Protein AF-A0A336KTU6-F1 (afdb_monomer)

Sequence (264 aa):
MSALQNLVLLLIGITSFVFTFVSIGKLAWFLSAVYQTKVENENLSTGDQVKEILSNKLVLNALFVDASLAILFIFVHSFFRMDSVKGFWAKIGLKSAVRSIYCLVSALSLLFLLKHWKIVPYSFWEFDIYTTNFRYWCFFLAHSLAWTIIYAGSLLMDLPELLGIKQIVYHLQGLPHPCEYYKSEQLNTLYSHIRHPSFICLTLILWGANCMTFDRFILASLWTLYMFLAWNPDSKDYEYQKIQLTRKKLELNQQTTMQQRVYW

Solvent-accessible surface area (backbone atoms only — not comparable to full-atom values): 14346 Å² total; per-residue (Å²): 133,57,72,66,58,55,50,53,52,51,52,45,26,53,51,12,47,54,43,34,54,54,30,52,53,51,47,49,47,66,52,70,53,84,61,77,72,83,86,80,58,90,85,56,53,74,71,54,50,51,53,50,42,74,69,33,66,69,55,47,52,36,46,52,51,42,51,50,36,51,50,49,35,54,47,58,60,50,53,66,68,40,62,69,52,52,51,52,38,41,73,75,72,38,56,44,42,50,48,6,52,46,39,29,53,36,20,49,42,46,45,50,33,68,71,68,56,54,89,52,92,48,61,84,45,74,55,83,35,82,86,39,72,66,50,36,50,52,55,51,50,54,46,53,50,33,51,49,51,43,53,51,49,42,53,74,66,40,42,53,56,72,38,12,37,45,34,38,53,29,52,78,70,72,45,73,56,57,72,78,71,77,44,55,68,67,59,54,51,38,51,68,24,44,64,53,86,47,46,68,43,54,45,49,42,51,72,62,38,54,40,36,23,58,43,52,47,52,49,35,51,55,51,48,50,52,48,51,77,45,50,56,79,52,73,66,45,52,52,51,51,51,53,52,53,52,51,54,51,51,53,54,49,51,52,52,54,52,54,55,65,74,78,108

pLDDT: mean 89.56, std 8.88, range [49.25, 98.19]

Structure (mmCIF, N/CA/C/O backbone):
data_AF-A0A336KTU6-F1
#
_entry.id   AF-A0A336KTU6-F1
#
loop_
_atom_site.group_PDB
_atom_site.id
_atom_site.type_symbol
_atom_site.label_atom_id
_atom_site.label_alt_id
_atom_site.label_comp_id
_atom_site.label_asym_id
_atom_site.label_entity_id
_atom_site.label_seq_id
_atom_site.pdbx_PDB_ins_code
_atom_site.Cartn_x
_atom_site.Cartn_y
_atom_site.Cartn_z
_atom_site.occupancy
_atom_site.B_iso_or_equiv
_atom_site.auth_seq_id
_atom_site.auth_comp_id
_atom_site.auth_asym_id
_atom_site.auth_atom_id
_atom_site.pdbx_PDB_model_num
ATOM 1 N N . MET A 1 1 ? -27.550 -12.407 19.902 1.00 63.03 1 MET A N 1
ATOM 2 C CA . MET A 1 1 ? -27.125 -12.853 18.554 1.00 63.03 1 MET A CA 1
ATOM 3 C C . MET A 1 1 ? -27.016 -14.363 18.560 1.00 63.03 1 MET A C 1
ATOM 5 O O . MET A 1 1 ? -26.692 -14.919 19.604 1.00 63.03 1 MET A O 1
ATOM 9 N N . SER A 1 2 ? -27.329 -15.030 17.451 1.00 82.44 2 SER A N 1
ATOM 10 C CA . SER A 1 2 ? -27.205 -16.489 17.380 1.00 82.44 2 SER A CA 1
ATOM 11 C C . SER A 1 2 ? -25.727 -16.897 17.343 1.00 82.44 2 SER A C 1
ATOM 13 O O . SER A 1 2 ? -24.891 -16.176 16.796 1.00 82.44 2 SER A O 1
ATOM 15 N N . ALA A 1 3 ? -25.390 -18.066 17.895 1.00 87.62 3 ALA A N 1
ATOM 16 C CA . ALA A 1 3 ? -24.028 -18.610 17.840 1.00 87.62 3 ALA A CA 1
ATOM 17 C C . ALA A 1 3 ? -23.491 -18.701 16.396 1.00 87.62 3 ALA A C 1
ATOM 19 O O . ALA A 1 3 ? -22.310 -18.463 16.149 1.00 87.62 3 ALA A O 1
ATOM 20 N N . LEU A 1 4 ? -24.386 -18.953 15.433 1.00 88.19 4 LEU A N 1
ATOM 21 C CA . LEU A 1 4 ? -24.084 -18.960 14.004 1.00 88.19 4 LEU A CA 1
ATOM 22 C C . LEU A 1 4 ? -23.565 -17.602 13.505 1.00 88.19 4 LEU A C 1
ATOM 24 O O . LEU A 1 4 ? -22.575 -17.555 12.781 1.00 88.19 4 LEU A O 1
ATOM 28 N N . GLN A 1 5 ? -24.190 -16.494 13.909 1.00 86.94 5 GLN A N 1
ATOM 29 C CA . GLN A 1 5 ? -23.762 -15.155 13.497 1.00 86.94 5 GLN A CA 1
ATOM 30 C C . GLN A 1 5 ? -22.360 -14.830 14.028 1.00 86.94 5 GLN A C 1
ATOM 32 O O . GLN A 1 5 ? -21.526 -14.296 13.299 1.00 86.94 5 GLN A O 1
ATOM 37 N N . ASN A 1 6 ? -22.076 -15.212 15.273 1.00 90.06 6 ASN A N 1
ATOM 38 C CA . ASN A 1 6 ? -20.763 -15.018 15.883 1.00 90.06 6 ASN A CA 1
ATOM 39 C C . ASN A 1 6 ? -19.674 -15.829 15.166 1.00 90.06 6 ASN A C 1
ATOM 41 O O . ASN A 1 6 ? -18.586 -15.310 14.911 1.00 90.06 6 ASN A O 1
ATOM 45 N N . LEU A 1 7 ? -19.983 -17.073 14.786 1.00 91.75 7 LEU A N 1
ATOM 46 C CA . LEU A 1 7 ? -19.085 -17.916 13.998 1.00 91.75 7 LEU A CA 1
ATOM 47 C C . LEU A 1 7 ? -18.786 -17.294 12.627 1.00 91.75 7 LEU A C 1
ATOM 49 O O . LEU A 1 7 ? -17.627 -17.226 12.226 1.00 91.75 7 LEU A O 1
ATOM 53 N N . VAL A 1 8 ? -19.810 -16.787 11.933 1.00 91.94 8 VAL A N 1
ATOM 54 C CA . VAL A 1 8 ? -19.646 -16.112 10.634 1.00 91.94 8 VAL A CA 1
ATOM 55 C C . VAL A 1 8 ? -18.731 -14.892 10.756 1.00 91.94 8 VAL A C 1
ATOM 57 O O . VAL A 1 8 ? -17.815 -14.737 9.950 1.00 91.94 8 VAL A O 1
ATOM 60 N N . LEU A 1 9 ? -18.923 -14.052 11.778 1.00 92.88 9 LEU A N 1
ATOM 61 C CA . LEU A 1 9 ? -18.061 -12.890 12.020 1.00 92.88 9 LEU A CA 1
ATOM 62 C C . LEU A 1 9 ? -16.598 -13.305 12.225 1.00 92.88 9 LEU A C 1
ATOM 64 O O . LEU A 1 9 ? -15.699 -12.718 11.624 1.00 92.88 9 LEU A O 1
ATOM 68 N N . LEU A 1 10 ? -16.357 -14.339 13.032 1.00 93.19 10 LEU A N 1
ATOM 69 C CA . LEU A 1 10 ? -15.011 -14.834 13.309 1.00 93.19 10 LEU A CA 1
ATOM 70 C C . LEU A 1 10 ? -14.336 -15.400 12.048 1.00 93.19 10 LEU A C 1
ATOM 72 O O . LEU A 1 10 ? -13.176 -15.083 11.780 1.00 93.19 10 LEU A O 1
ATOM 76 N N . LEU A 1 11 ? -15.072 -16.158 11.229 1.00 94.62 11 LEU A N 1
ATOM 77 C CA . LEU A 1 11 ? -14.580 -16.670 9.945 1.00 94.62 11 LEU A CA 1
ATOM 78 C C . LEU A 1 11 ? -14.220 -15.541 8.972 1.00 94.62 11 LEU A C 1
ATOM 80 O O . LEU A 1 11 ? -13.172 -15.607 8.328 1.00 94.62 11 LEU A O 1
ATOM 84 N N . ILE A 1 12 ? -15.038 -14.485 8.893 1.00 94.44 12 ILE A N 1
ATOM 85 C CA . ILE A 1 12 ? -14.735 -13.294 8.084 1.00 94.44 12 ILE A CA 1
ATOM 86 C C . ILE A 1 12 ? -13.440 -12.633 8.571 1.00 94.44 12 ILE A C 1
ATOM 88 O O . ILE A 1 12 ? -12.571 -12.320 7.756 1.00 94.44 12 ILE A O 1
ATOM 92 N N . GLY A 1 13 ? -13.289 -12.451 9.886 1.00 94.62 13 GLY A N 1
ATOM 93 C CA . GLY A 1 13 ? -12.096 -11.850 10.486 1.00 94.62 13 GLY A CA 1
ATOM 94 C C . GLY A 1 13 ? -10.817 -12.633 10.177 1.00 94.62 13 GLY A C 1
ATOM 95 O O . GLY A 1 13 ? -9.848 -12.053 9.686 1.00 94.62 13 GLY A O 1
ATOM 96 N N . ILE A 1 14 ? -10.829 -13.953 10.394 1.00 95.12 14 ILE A N 1
ATOM 97 C CA . ILE A 1 14 ? -9.678 -14.833 10.126 1.00 95.12 14 ILE A CA 1
ATOM 98 C C . ILE A 1 14 ? -9.347 -14.857 8.632 1.00 95.12 14 ILE A C 1
ATOM 100 O O . ILE A 1 14 ? -8.188 -14.698 8.252 1.00 95.12 14 ILE A O 1
ATOM 104 N N . THR A 1 15 ? -10.358 -15.007 7.774 1.00 95.94 15 THR A N 1
ATOM 105 C CA . THR A 1 15 ? -10.153 -15.047 6.320 1.00 95.94 15 THR A CA 1
ATOM 106 C C . THR A 1 15 ? -9.562 -13.729 5.826 1.00 95.94 15 THR A C 1
ATOM 108 O O . THR A 1 15 ? -8.568 -13.733 5.104 1.00 95.94 15 THR A O 1
ATOM 111 N N . SER A 1 16 ? -10.110 -12.593 6.272 1.00 95.75 16 SER A N 1
ATOM 112 C CA . SER A 1 16 ? -9.569 -11.262 5.980 1.00 95.75 16 SER A CA 1
ATOM 113 C C . SER A 1 16 ? -8.100 -11.140 6.379 1.00 95.75 16 SER A C 1
ATOM 115 O O . SER A 1 16 ? -7.284 -10.670 5.584 1.00 95.75 16 SER A O 1
ATOM 117 N N . PHE A 1 17 ? -7.747 -11.594 7.584 1.00 94.88 17 PHE A N 1
ATOM 118 C CA . PHE A 1 17 ? -6.372 -11.568 8.079 1.00 94.88 17 PHE A CA 1
ATOM 119 C C . PHE A 1 17 ? -5.428 -12.312 7.142 1.00 94.88 17 PHE A C 1
ATOM 121 O O . PHE A 1 17 ? -4.496 -11.719 6.601 1.00 94.88 17 PHE A O 1
ATOM 128 N N . VAL A 1 18 ? -5.714 -13.594 6.898 1.00 96.19 18 VAL A N 1
ATOM 129 C CA . VAL A 1 18 ? -4.869 -14.475 6.088 1.00 96.19 18 VAL A CA 1
ATOM 130 C C . VAL A 1 18 ? -4.703 -13.909 4.680 1.00 96.19 18 VAL A C 1
ATOM 132 O O . VAL A 1 18 ? -3.578 -13.751 4.207 1.00 96.19 18 VAL A O 1
ATOM 135 N N . PHE A 1 19 ? -5.805 -13.535 4.026 1.00 97.19 19 PHE A N 1
ATOM 136 C CA . PHE A 1 19 ? -5.754 -12.990 2.670 1.00 97.19 19 PHE A CA 1
ATOM 137 C C . PHE A 1 19 ? -5.004 -11.662 2.600 1.00 97.19 19 PHE A C 1
ATOM 139 O O . PHE A 1 19 ? -4.283 -11.433 1.629 1.00 97.19 19 PHE A O 1
ATOM 146 N N . THR A 1 20 ? -5.108 -10.814 3.627 1.00 95.75 20 THR A N 1
ATOM 147 C CA . THR A 1 20 ? -4.360 -9.555 3.662 1.00 95.75 20 THR A CA 1
ATOM 148 C C . THR A 1 20 ? -2.856 -9.820 3.684 1.00 95.75 20 THR A C 1
ATOM 150 O O . THR A 1 20 ? -2.153 -9.314 2.812 1.00 95.75 20 THR A O 1
ATOM 153 N N . PHE A 1 21 ? -2.358 -10.681 4.576 1.00 95.38 21 PHE A N 1
ATOM 154 C CA . PHE A 1 21 ? -0.929 -11.024 4.614 1.00 95.38 21 PHE A CA 1
ATOM 155 C C . PHE A 1 21 ? -0.439 -11.684 3.325 1.00 95.38 21 PHE A C 1
ATOM 157 O O . PHE A 1 21 ? 0.610 -11.305 2.806 1.00 95.38 21 PHE A O 1
ATOM 164 N N . VAL A 1 22 ? -1.213 -12.618 2.764 1.00 97.31 22 VAL A N 1
ATOM 165 C CA . VAL A 1 22 ? -0.873 -13.258 1.483 1.00 97.31 22 VAL A CA 1
ATOM 166 C C . VAL A 1 22 ? -0.791 -12.220 0.360 1.00 97.31 22 VAL A C 1
ATOM 168 O O . VAL A 1 22 ? 0.139 -12.256 -0.444 1.00 97.31 22 VAL A O 1
ATOM 171 N N . SER A 1 23 ? -1.738 -11.279 0.306 1.00 97.44 23 SER A N 1
ATOM 172 C CA . SER A 1 23 ? -1.766 -10.224 -0.711 1.00 97.44 23 SER A CA 1
ATOM 173 C C . SER A 1 23 ? -0.584 -9.260 -0.594 1.00 97.44 23 SER A C 1
ATOM 175 O O . SER A 1 23 ? 0.062 -8.983 -1.602 1.00 97.44 23 SER A O 1
ATOM 177 N N . ILE A 1 24 ? -0.240 -8.818 0.622 1.00 95.81 24 ILE A N 1
ATOM 178 C CA . ILE A 1 24 ? 0.886 -7.903 0.855 1.00 95.81 24 ILE A CA 1
ATOM 179 C C . ILE A 1 24 ? 2.214 -8.620 0.599 1.00 95.81 24 ILE A C 1
ATOM 181 O O . ILE A 1 24 ? 3.089 -8.048 -0.041 1.00 95.81 24 ILE A O 1
ATOM 185 N N . GLY A 1 25 ? 2.362 -9.883 1.012 1.00 96.56 25 GLY A N 1
ATOM 186 C CA . GLY A 1 25 ? 3.553 -10.683 0.714 1.00 96.56 25 GLY A CA 1
ATOM 187 C C . GLY A 1 25 ? 3.770 -10.869 -0.790 1.00 96.56 25 GLY A C 1
ATOM 188 O O . GLY A 1 25 ? 4.878 -10.668 -1.286 1.00 96.56 25 GLY A O 1
ATOM 189 N N . LYS A 1 26 ? 2.703 -11.171 -1.543 1.00 97.19 26 LYS A N 1
ATOM 190 C CA . LYS A 1 26 ? 2.774 -11.247 -3.011 1.00 97.19 26 LYS A CA 1
ATOM 191 C C . LYS A 1 26 ? 3.058 -9.897 -3.658 1.00 97.19 26 LYS A C 1
ATOM 193 O O . LYS A 1 26 ? 3.804 -9.861 -4.627 1.00 97.19 26 LYS A O 1
ATOM 198 N N . LEU A 1 27 ? 2.499 -8.806 -3.133 1.00 97.19 27 LEU A N 1
ATOM 199 C CA . LEU A 1 27 ? 2.797 -7.457 -3.610 1.00 97.19 27 LEU A CA 1
ATOM 200 C C . LEU A 1 27 ? 4.265 -7.093 -3.362 1.00 97.19 27 LEU A C 1
ATOM 202 O O . LEU A 1 27 ? 4.913 -6.562 -4.256 1.00 97.19 27 LEU A O 1
ATOM 206 N N . ALA A 1 28 ? 4.797 -7.410 -2.181 1.00 96.38 28 ALA A N 1
ATOM 207 C CA . ALA A 1 28 ? 6.195 -7.175 -1.842 1.00 96.38 28 ALA A CA 1
ATOM 208 C C . ALA A 1 28 ? 7.133 -7.929 -2.775 1.00 96.38 28 ALA A C 1
ATOM 210 O O . ALA A 1 28 ? 8.056 -7.337 -3.329 1.00 96.38 28 ALA A O 1
ATOM 211 N N . TRP A 1 29 ? 6.837 -9.203 -3.031 1.00 95.44 29 TRP A N 1
ATOM 212 C CA . TRP A 1 29 ? 7.570 -9.969 -4.026 1.00 95.44 29 TRP A CA 1
ATOM 213 C C . TRP A 1 29 ? 7.423 -9.376 -5.431 1.00 95.44 29 TRP A C 1
ATOM 215 O O . TRP A 1 29 ? 8.422 -9.167 -6.100 1.00 95.44 29 TRP A O 1
ATOM 225 N N . PHE A 1 30 ? 6.212 -9.033 -5.871 1.00 95.56 30 PHE A N 1
ATOM 226 C CA . PHE A 1 30 ? 5.977 -8.453 -7.195 1.00 95.56 30 PHE A CA 1
ATOM 227 C C . PHE A 1 30 ? 6.721 -7.125 -7.408 1.00 95.56 30 PHE A C 1
ATOM 229 O O . PHE A 1 30 ? 7.293 -6.914 -8.477 1.00 95.56 30 PHE A O 1
ATOM 236 N N . LEU A 1 31 ? 6.730 -6.228 -6.420 1.00 95.31 31 LEU A N 1
ATOM 237 C CA . LEU A 1 31 ? 7.372 -4.917 -6.537 1.00 95.31 31 LEU A CA 1
ATOM 238 C C . LEU A 1 31 ? 8.893 -4.982 -6.377 1.00 95.31 31 LEU A C 1
ATOM 240 O O . LEU A 1 31 ? 9.590 -4.235 -7.051 1.00 95.31 31 LEU A O 1
ATOM 244 N N . SER A 1 32 ? 9.402 -5.872 -5.524 1.00 94.44 32 SER A N 1
ATOM 245 C CA . SER A 1 32 ? 10.839 -5.988 -5.234 1.00 94.44 32 SER A CA 1
ATOM 246 C C . SER A 1 32 ? 11.540 -7.118 -5.996 1.00 94.44 32 SER A C 1
ATOM 248 O O . SER A 1 32 ? 12.745 -7.303 -5.832 1.00 94.44 32 SER A O 1
ATOM 250 N N . ALA A 1 33 ? 10.812 -7.881 -6.816 1.00 89.62 33 ALA A N 1
ATOM 251 C CA . ALA A 1 33 ? 11.399 -8.861 -7.718 1.00 89.62 33 ALA A CA 1
ATOM 252 C C . ALA A 1 33 ? 12.285 -8.161 -8.748 1.00 89.62 33 ALA A C 1
ATOM 254 O O . ALA A 1 33 ? 11.901 -7.160 -9.352 1.00 89.62 33 ALA A O 1
ATOM 255 N N . VAL A 1 34 ? 13.469 -8.730 -8.940 1.00 82.00 34 VAL A N 1
ATOM 256 C CA . VAL A 1 34 ? 14.439 -8.258 -9.918 1.00 82.00 34 VAL A CA 1
ATOM 257 C C . VAL A 1 34 ? 13.993 -8.733 -11.292 1.00 82.00 34 VAL A C 1
ATOM 259 O O . VAL A 1 34 ? 13.870 -9.937 -11.519 1.00 82.00 34 VAL A O 1
ATOM 262 N N . TYR A 1 35 ? 13.751 -7.790 -12.197 1.00 79.06 35 TYR A N 1
ATOM 263 C CA . TYR A 1 35 ? 13.428 -8.088 -13.590 1.00 79.06 35 TYR A CA 1
ATOM 264 C C . TYR A 1 35 ? 14.589 -7.711 -14.497 1.00 79.06 35 TYR A C 1
ATOM 266 O O . TYR A 1 35 ? 15.218 -6.676 -14.298 1.00 79.06 35 TYR A O 1
ATOM 274 N N . GLN A 1 36 ? 14.839 -8.552 -15.491 1.00 70.38 36 GLN A N 1
ATOM 275 C CA . GLN A 1 36 ? 15.695 -8.240 -16.627 1.00 70.38 36 GLN A CA 1
ATOM 276 C C . GLN A 1 36 ? 14.835 -8.367 -17.874 1.00 70.38 36 GLN A C 1
ATOM 278 O O . GLN A 1 36 ? 14.200 -9.412 -18.074 1.00 70.38 36 GLN A O 1
ATOM 283 N N . THR A 1 37 ? 14.759 -7.318 -18.690 1.00 65.50 37 THR A N 1
ATOM 284 C CA . THR A 1 37 ? 14.176 -7.485 -20.019 1.00 65.50 37 THR A CA 1
ATOM 285 C C . THR A 1 37 ? 15.177 -8.279 -20.849 1.00 65.50 37 THR A C 1
ATOM 287 O O . THR A 1 37 ? 16.382 -8.039 -20.803 1.00 65.50 37 THR A O 1
ATOM 290 N N . LYS A 1 38 ? 14.718 -9.320 -21.555 1.00 59.28 38 LYS A N 1
ATOM 291 C CA . LYS A 1 38 ? 15.615 -10.029 -22.471 1.00 59.28 38 LYS A CA 1
ATOM 292 C C . LYS A 1 38 ? 16.048 -9.028 -23.540 1.00 59.28 38 LYS A C 1
ATOM 294 O O . LYS A 1 38 ? 15.215 -8.518 -24.281 1.00 59.28 38 LYS A O 1
ATOM 299 N N . VAL A 1 39 ? 17.347 -8.760 -23.535 1.00 52.44 39 VAL A N 1
ATOM 300 C CA . VAL A 1 39 ? 18.117 -7.849 -24.382 1.00 52.44 39 VAL A CA 1
ATOM 301 C C . VAL A 1 39 ? 17.828 -8.076 -25.872 1.00 52.44 39 VAL A C 1
ATOM 303 O O . VAL A 1 39 ? 18.546 -8.804 -26.547 1.00 52.44 39 VAL A O 1
ATOM 306 N N . GLU A 1 40 ? 16.775 -7.455 -26.400 1.00 52.91 40 GLU A N 1
ATOM 307 C CA . GLU A 1 40 ? 16.620 -7.230 -27.850 1.00 52.91 40 GLU A CA 1
ATOM 308 C C . GLU A 1 40 ? 16.568 -5.733 -28.208 1.00 52.91 40 GLU A C 1
ATOM 310 O O . GLU A 1 40 ? 16.886 -5.373 -29.337 1.00 52.91 40 GLU A O 1
ATOM 315 N N . ASN A 1 41 ? 16.287 -4.841 -27.244 1.00 55.03 41 ASN A N 1
ATOM 316 C CA . ASN A 1 41 ? 15.974 -3.428 -27.514 1.00 55.03 41 ASN A CA 1
ATOM 317 C C . ASN A 1 41 ? 16.923 -2.393 -26.874 1.00 55.03 41 ASN A C 1
ATOM 319 O O . ASN A 1 41 ? 16.605 -1.205 -26.893 1.00 55.03 41 ASN A O 1
ATOM 323 N N . GLU A 1 42 ? 18.094 -2.788 -26.351 1.00 55.50 42 GLU A N 1
ATOM 324 C CA . GLU A 1 42 ? 19.059 -1.863 -25.703 1.00 55.50 42 GLU A CA 1
ATOM 325 C C . GLU A 1 42 ? 19.491 -0.682 -26.597 1.00 55.50 42 GLU A C 1
ATOM 327 O O . GLU A 1 42 ? 19.901 0.360 -26.092 1.00 55.50 42 GLU A O 1
ATOM 332 N N . ASN A 1 43 ? 19.350 -0.812 -27.919 1.00 61.25 43 ASN A N 1
ATOM 333 C CA . ASN A 1 43 ? 19.751 0.210 -28.886 1.00 61.25 43 ASN A CA 1
ATOM 334 C C . ASN A 1 43 ? 18.600 1.107 -29.378 1.00 61.25 43 ASN A C 1
ATOM 336 O O . ASN A 1 43 ? 18.853 2.032 -30.153 1.00 61.25 43 ASN A O 1
ATOM 340 N N . LEU A 1 44 ? 17.345 0.861 -28.974 1.00 69.75 44 LEU A N 1
ATOM 341 C CA . LEU A 1 44 ? 16.220 1.709 -29.378 1.00 69.75 44 LEU A CA 1
ATOM 342 C C . LEU A 1 44 ? 16.063 2.889 -28.423 1.00 69.75 44 LEU A C 1
ATOM 344 O O . LEU A 1 44 ? 15.883 2.722 -27.213 1.00 69.75 44 LEU A O 1
ATOM 348 N N . SER A 1 45 ? 16.033 4.096 -28.993 1.00 79.50 45 SER A N 1
ATOM 349 C CA . SER A 1 45 ? 15.667 5.296 -28.246 1.00 79.50 45 SER A CA 1
ATOM 350 C C . SER A 1 45 ? 14.271 5.140 -27.628 1.00 79.50 45 SER A C 1
ATOM 352 O O . SER A 1 45 ? 13.401 4.469 -28.189 1.00 79.50 45 SER A O 1
ATOM 354 N N . THR A 1 46 ? 14.008 5.802 -26.496 1.00 78.88 46 THR A N 1
ATOM 355 C CA . THR A 1 46 ? 12.678 5.780 -25.855 1.00 78.88 46 THR A CA 1
ATOM 356 C C . THR A 1 46 ? 11.566 6.179 -26.833 1.00 78.88 46 THR A C 1
ATOM 358 O O . THR A 1 46 ? 10.475 5.618 -26.793 1.00 78.88 46 THR A O 1
ATOM 361 N N . GLY A 1 47 ? 11.843 7.111 -27.754 1.00 80.62 47 GLY A N 1
ATOM 362 C CA . GLY A 1 47 ? 10.890 7.526 -28.783 1.00 80.62 47 GLY A CA 1
ATOM 363 C C . GLY A 1 47 ? 10.551 6.419 -29.784 1.00 80.62 47 GLY A C 1
ATOM 364 O O . GLY A 1 47 ? 9.403 6.320 -30.214 1.00 80.62 47 GLY A O 1
ATOM 365 N N . ASP A 1 48 ? 11.512 5.565 -30.130 1.00 83.19 48 ASP A N 1
ATOM 366 C CA . ASP A 1 48 ? 11.291 4.453 -31.056 1.00 83.19 48 ASP A CA 1
ATOM 367 C C . ASP A 1 48 ? 10.586 3.278 -30.371 1.00 83.19 48 ASP A C 1
ATOM 369 O O . ASP A 1 48 ? 9.656 2.719 -30.951 1.00 83.19 48 ASP A O 1
ATOM 373 N N . GLN A 1 49 ? 10.901 3.007 -29.098 1.00 84.00 49 GLN A N 1
ATOM 374 C CA . GLN A 1 49 ? 10.137 2.051 -28.284 1.00 84.00 49 GLN A CA 1
ATOM 375 C C . GLN A 1 49 ? 8.660 2.457 -28.182 1.00 84.00 49 GLN A C 1
ATOM 377 O O . GLN A 1 49 ? 7.770 1.627 -28.338 1.00 84.00 49 GLN A O 1
ATOM 382 N N . VAL A 1 50 ? 8.369 3.750 -27.981 1.00 85.31 50 VAL A N 1
ATOM 383 C CA . VA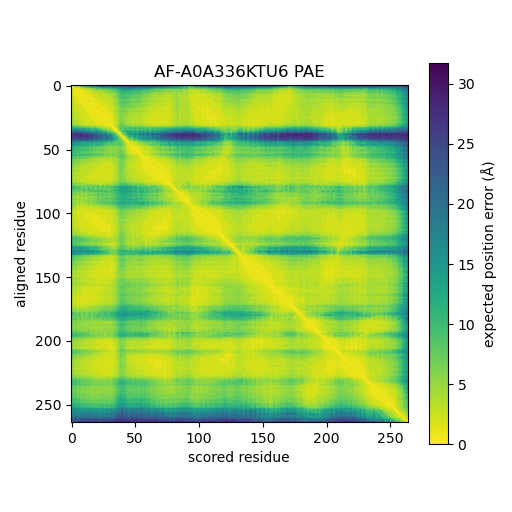L A 1 50 ? 6.983 4.250 -27.945 1.00 85.31 50 VAL A CA 1
ATOM 384 C C . VAL A 1 50 ? 6.272 4.027 -29.280 1.00 85.31 50 VAL A C 1
ATOM 386 O O . VAL A 1 50 ? 5.115 3.610 -29.285 1.00 85.31 50 VAL A O 1
ATOM 389 N N . LYS A 1 51 ? 6.935 4.255 -30.420 1.00 86.88 51 LYS A N 1
ATOM 390 C CA . LYS A 1 51 ? 6.337 3.974 -31.738 1.00 86.88 51 LYS A CA 1
ATOM 391 C C . LYS A 1 51 ? 6.024 2.489 -31.914 1.00 86.88 51 LYS A C 1
ATOM 393 O O . LYS A 1 51 ? 4.974 2.160 -32.461 1.00 86.88 51 LYS A O 1
ATOM 398 N N . GLU A 1 52 ? 6.902 1.609 -31.444 1.00 85.44 52 GLU A N 1
ATOM 399 C CA . GLU A 1 52 ? 6.702 0.160 -31.508 1.00 85.44 52 GLU A CA 1
ATOM 400 C C . GLU A 1 52 ? 5.570 -0.312 -30.585 1.00 85.44 52 GLU A C 1
ATOM 402 O O . GLU A 1 52 ? 4.725 -1.113 -30.982 1.00 85.44 52 GLU A O 1
ATOM 407 N N . ILE A 1 53 ? 5.472 0.257 -29.382 1.00 86.75 53 ILE A N 1
ATOM 408 C CA . ILE A 1 53 ? 4.329 0.046 -28.488 1.00 86.75 53 ILE A CA 1
ATOM 409 C C . ILE A 1 53 ? 3.034 0.453 -29.191 1.00 86.75 53 ILE A C 1
ATOM 411 O O . ILE A 1 53 ? 2.076 -0.313 -29.193 1.00 86.75 53 ILE A O 1
ATOM 415 N N . LEU A 1 54 ? 3.003 1.637 -29.811 1.00 88.69 54 LEU A N 1
ATOM 416 C CA . LEU A 1 54 ? 1.817 2.155 -30.496 1.00 88.69 54 LEU A CA 1
ATOM 417 C C . LEU A 1 54 ? 1.430 1.332 -31.735 1.00 88.69 54 LEU A C 1
ATOM 419 O O . LEU A 1 54 ? 0.250 1.280 -32.082 1.00 88.69 54 LEU A O 1
ATOM 423 N N . SER A 1 55 ? 2.386 0.679 -32.399 1.00 89.94 55 SER A N 1
ATOM 424 C CA . SER A 1 55 ? 2.111 -0.194 -33.545 1.00 89.94 55 SER A CA 1
ATOM 425 C C . SER A 1 55 ? 1.720 -1.619 -33.126 1.00 89.94 55 SER A C 1
ATOM 427 O O . SER A 1 55 ? 0.955 -2.288 -33.830 1.00 89.94 55 SER A O 1
ATOM 429 N N . ASN A 1 56 ? 2.174 -2.082 -31.958 1.00 92.06 56 ASN A N 1
ATOM 430 C CA . ASN A 1 56 ? 1.930 -3.431 -31.465 1.00 92.06 56 ASN A CA 1
ATOM 431 C C . ASN A 1 56 ? 0.632 -3.532 -30.642 1.00 92.06 56 ASN A C 1
ATOM 433 O O . ASN A 1 56 ? 0.584 -3.291 -29.433 1.00 92.06 56 ASN A O 1
ATOM 437 N N . LYS A 1 57 ? -0.436 -4.005 -31.296 1.00 93.06 57 LYS A N 1
ATOM 438 C CA . LYS A 1 57 ? -1.757 -4.205 -30.670 1.00 93.06 57 LYS A CA 1
ATOM 439 C C . LYS A 1 57 ? -1.735 -5.102 -29.427 1.00 93.06 57 LYS A C 1
ATOM 441 O O . LYS A 1 57 ? -2.540 -4.885 -28.524 1.00 93.06 57 LYS A O 1
ATOM 446 N N . LEU A 1 58 ? -0.859 -6.110 -29.367 1.00 92.75 58 LEU A N 1
ATOM 447 C CA . LEU A 1 58 ? -0.789 -7.015 -28.214 1.00 92.75 58 LEU A CA 1
ATOM 448 C C . LEU A 1 58 ? -0.258 -6.289 -26.977 1.00 92.75 58 LEU A C 1
ATOM 450 O O . LEU A 1 58 ? -0.793 -6.470 -25.884 1.00 92.75 58 LEU A O 1
ATOM 454 N N . VAL A 1 59 ? 0.745 -5.433 -27.171 1.00 92.31 59 VAL A N 1
ATOM 455 C CA . VAL A 1 59 ? 1.358 -4.632 -26.109 1.00 92.31 59 VAL A CA 1
ATOM 456 C C . VAL A 1 59 ? 0.384 -3.571 -25.609 1.00 92.31 59 VAL A C 1
ATOM 458 O O . VAL A 1 59 ? 0.175 -3.465 -24.404 1.00 92.31 59 VAL A O 1
ATOM 461 N N . LEU A 1 60 ? -0.297 -2.855 -26.509 1.00 93.94 60 LEU A N 1
ATOM 462 C CA . LEU A 1 60 ? -1.343 -1.903 -26.113 1.00 93.94 60 LEU A CA 1
ATOM 463 C C . LEU A 1 60 ? -2.462 -2.573 -25.314 1.00 93.94 60 LEU A C 1
ATOM 465 O O . LEU A 1 60 ? -2.903 -2.037 -24.300 1.00 93.94 60 LEU A O 1
ATOM 469 N N . ASN A 1 61 ? -2.906 -3.756 -25.744 1.00 95.50 61 ASN A N 1
ATOM 470 C CA . ASN A 1 61 ? -3.920 -4.511 -25.016 1.00 95.50 61 ASN A CA 1
ATOM 471 C C . ASN A 1 61 ? -3.421 -4.957 -23.631 1.00 95.50 61 ASN A C 1
ATOM 473 O O . ASN A 1 61 ? -4.197 -4.971 -22.680 1.00 95.50 61 ASN A O 1
ATOM 477 N N . ALA A 1 62 ? -2.140 -5.315 -23.495 1.00 95.81 62 ALA A N 1
ATOM 478 C CA . ALA A 1 62 ? -1.549 -5.619 -22.194 1.00 95.81 62 ALA A CA 1
ATOM 479 C C . ALA A 1 62 ? -1.590 -4.396 -21.266 1.00 95.81 62 ALA A C 1
ATOM 481 O O . ALA A 1 62 ? -2.234 -4.461 -20.223 1.00 95.81 62 ALA A O 1
ATOM 482 N N . LEU A 1 63 ? -1.050 -3.259 -21.719 1.00 95.88 63 LEU A N 1
ATOM 483 C CA . LEU A 1 63 ? -1.036 -2.007 -20.955 1.00 95.88 63 LEU A CA 1
ATOM 484 C C . LEU A 1 63 ? -2.446 -1.536 -20.572 1.00 95.88 63 LEU A C 1
ATOM 486 O O . LEU A 1 63 ? -2.663 -1.071 -19.455 1.00 95.88 63 LEU A O 1
ATOM 490 N N . PHE A 1 64 ? -3.421 -1.676 -21.475 1.00 96.88 64 PHE A N 1
ATOM 491 C CA . PHE A 1 64 ? -4.815 -1.334 -21.191 1.00 96.88 64 PHE A CA 1
ATOM 492 C C . PHE A 1 64 ? -5.423 -2.231 -20.105 1.00 96.88 64 PHE A C 1
ATOM 494 O O . PHE A 1 64 ? -6.117 -1.738 -19.212 1.00 96.88 64 PHE A O 1
ATOM 501 N N . VAL A 1 65 ? -5.160 -3.541 -20.162 1.00 97.56 65 VAL A N 1
ATOM 502 C CA . VAL A 1 65 ? -5.604 -4.488 -19.132 1.00 97.56 65 VAL A CA 1
ATOM 503 C C . VAL A 1 65 ? -4.956 -4.156 -17.790 1.00 97.56 65 VAL A C 1
ATOM 505 O O . VAL A 1 65 ? -5.675 -4.042 -16.800 1.00 97.56 65 VAL A O 1
ATOM 508 N N . ASP A 1 66 ? -3.647 -3.923 -17.750 1.00 97.81 66 ASP A N 1
ATOM 509 C CA . ASP A 1 66 ? -2.920 -3.609 -16.515 1.00 97.81 66 ASP A CA 1
ATOM 510 C C . ASP A 1 66 ? -3.383 -2.283 -15.893 1.00 97.81 66 ASP A C 1
ATOM 512 O O . ASP A 1 66 ? -3.660 -2.215 -14.691 1.00 97.81 66 ASP A O 1
ATOM 516 N N . ALA A 1 67 ? -3.582 -1.246 -16.714 1.00 97.88 67 ALA A N 1
ATOM 517 C CA . ALA A 1 67 ? -4.165 0.021 -16.277 1.00 97.88 67 ALA A CA 1
ATOM 518 C C . ALA A 1 67 ? -5.579 -0.176 -15.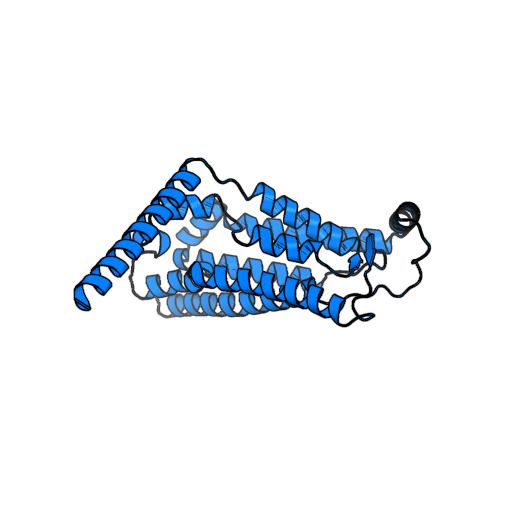706 1.00 97.88 67 ALA A C 1
ATOM 520 O O . ALA A 1 67 ? -5.902 0.343 -14.636 1.00 97.88 67 ALA A O 1
ATOM 521 N N . SER A 1 68 ? -6.414 -0.970 -16.384 1.00 98.06 68 SER A N 1
ATOM 522 C CA . SER A 1 68 ? -7.777 -1.279 -15.934 1.00 98.06 68 SER A CA 1
ATOM 523 C C . SER A 1 68 ? -7.780 -2.047 -14.612 1.00 98.06 68 SER A C 1
ATOM 525 O O . SER A 1 68 ? -8.584 -1.745 -13.731 1.00 98.06 68 SER A O 1
ATOM 527 N N . LEU A 1 69 ? -6.861 -3.002 -14.431 1.00 98.12 69 LEU A N 1
ATOM 528 C CA . LEU A 1 69 ? -6.684 -3.737 -13.177 1.00 98.12 69 LEU A CA 1
ATOM 529 C C . LEU A 1 69 ? -6.252 -2.803 -12.038 1.00 98.12 69 LEU A C 1
ATOM 531 O O . LEU A 1 69 ? -6.810 -2.879 -10.941 1.00 98.12 69 LEU A O 1
ATOM 535 N N . ALA A 1 70 ? -5.307 -1.893 -12.294 1.00 97.69 70 ALA A N 1
ATOM 536 C CA . ALA A 1 70 ? -4.858 -0.903 -11.315 1.00 97.69 70 ALA A CA 1
ATOM 537 C C . ALA A 1 70 ? -5.990 0.052 -10.897 1.00 97.69 70 ALA A C 1
ATOM 539 O O . ALA A 1 70 ? -6.178 0.297 -9.702 1.00 97.69 70 ALA A O 1
ATOM 540 N N . ILE A 1 71 ? -6.782 0.541 -11.856 1.00 97.19 71 ILE A N 1
ATOM 541 C CA . ILE A 1 71 ? -7.952 1.394 -11.598 1.00 97.19 71 ILE A CA 1
ATOM 542 C C . ILE A 1 71 ? -9.033 0.624 -10.834 1.00 97.19 71 ILE A C 1
ATOM 544 O O . ILE A 1 71 ? -9.597 1.158 -9.880 1.00 97.19 71 ILE A O 1
ATOM 548 N N . LEU A 1 72 ? -9.297 -0.635 -11.197 1.00 96.75 72 LEU A N 1
ATOM 549 C CA . LEU A 1 72 ? -10.243 -1.494 -10.485 1.00 96.75 72 LEU A CA 1
ATOM 550 C C . LEU A 1 72 ? -9.843 -1.654 -9.015 1.00 96.75 72 LEU A C 1
ATOM 552 O O . LEU A 1 72 ? -10.691 -1.512 -8.136 1.00 96.75 72 LEU A O 1
ATOM 556 N N . PHE A 1 73 ? -8.560 -1.902 -8.737 1.00 96.62 73 PHE A N 1
ATOM 557 C CA . PHE A 1 73 ? -8.058 -1.972 -7.366 1.00 96.62 73 PHE A CA 1
ATOM 558 C C . PHE A 1 73 ? -8.286 -0.654 -6.613 1.00 96.62 73 PHE A C 1
ATOM 560 O O . PHE A 1 73 ? -8.848 -0.672 -5.519 1.00 96.62 73 PHE A O 1
ATOM 567 N N . ILE A 1 74 ? -7.923 0.491 -7.206 1.00 95.38 74 ILE A N 1
ATOM 568 C CA . ILE A 1 74 ? -8.140 1.820 -6.605 1.00 95.38 74 ILE A CA 1
ATOM 569 C C . ILE A 1 74 ? -9.623 2.047 -6.293 1.00 95.38 74 ILE A C 1
ATOM 571 O O . ILE A 1 74 ? -9.972 2.502 -5.199 1.00 95.38 74 ILE A O 1
ATOM 575 N N . PHE A 1 75 ? -10.498 1.713 -7.242 1.00 94.50 75 PHE A N 1
ATOM 576 C CA . PHE A 1 75 ? -11.939 1.843 -7.093 1.00 94.50 75 PHE A CA 1
ATOM 577 C C . PHE A 1 75 ? -12.456 0.976 -5.944 1.00 94.50 75 PHE A C 1
ATOM 579 O O . PHE A 1 75 ? -13.086 1.497 -5.027 1.00 94.50 75 PHE A O 1
ATOM 586 N N . VAL A 1 76 ? -12.133 -0.321 -5.936 1.00 93.94 76 VAL A N 1
ATOM 587 C CA . VAL A 1 76 ? -12.547 -1.262 -4.883 1.00 93.94 76 VAL A CA 1
ATOM 588 C C . VAL A 1 76 ? -12.041 -0.817 -3.508 1.00 93.94 76 VAL A C 1
ATOM 590 O O . VAL A 1 76 ? -12.798 -0.811 -2.534 1.00 93.94 76 VAL A O 1
ATOM 593 N N . HIS A 1 77 ? -10.782 -0.386 -3.434 1.00 90.75 77 HIS A N 1
ATOM 594 C CA . HIS A 1 77 ? -10.151 0.093 -2.207 1.00 90.75 77 HIS A CA 1
ATOM 595 C C . HIS A 1 77 ? -10.752 1.417 -1.700 1.00 90.75 77 HIS A C 1
ATOM 597 O O . HIS A 1 77 ? -10.731 1.706 -0.505 1.00 90.75 77 HIS A O 1
ATOM 603 N N . SER A 1 78 ? -11.340 2.223 -2.583 1.00 89.81 78 SER A N 1
ATOM 604 C CA . SER A 1 78 ? -11.994 3.483 -2.211 1.00 89.81 78 SER A CA 1
ATOM 605 C C . SER A 1 78 ? -13.484 3.309 -1.905 1.00 89.81 78 SER A C 1
ATOM 607 O O . SER A 1 78 ? -14.016 3.983 -1.023 1.00 89.81 78 SER A O 1
ATOM 609 N N . PHE A 1 79 ? -14.158 2.385 -2.592 1.00 88.06 79 PHE A N 1
ATOM 610 C CA . PHE A 1 79 ? -15.610 2.194 -2.563 1.00 88.06 79 PHE A CA 1
ATOM 611 C C . PHE A 1 79 ? -16.162 1.950 -1.153 1.00 88.06 79 PHE A C 1
ATOM 613 O O . PHE A 1 79 ? -17.145 2.562 -0.738 1.00 88.06 79 PHE A O 1
ATOM 620 N N . PHE A 1 80 ? -15.485 1.124 -0.356 1.00 79.31 80 PHE A N 1
ATOM 621 C CA . PHE A 1 80 ? -15.910 0.796 1.012 1.00 79.31 80 PHE A CA 1
ATOM 622 C C . PHE A 1 80 ? -15.824 1.964 2.006 1.00 79.31 80 PHE A C 1
ATOM 624 O O . PHE A 1 80 ? -16.273 1.832 3.148 1.00 79.31 80 PHE A O 1
ATOM 631 N N . ARG A 1 81 ? -15.275 3.117 1.602 1.00 75.50 81 ARG A N 1
ATOM 632 C CA . ARG A 1 81 ? -15.327 4.336 2.418 1.00 75.50 81 ARG A CA 1
ATOM 633 C C . ARG A 1 81 ? -16.669 5.053 2.343 1.00 75.50 81 ARG A C 1
ATOM 635 O O . ARG A 1 81 ? -16.944 5.829 3.253 1.00 75.50 81 ARG A O 1
ATOM 642 N N . MET A 1 82 ? -17.481 4.797 1.316 1.00 81.44 82 MET A N 1
ATOM 643 C CA . MET A 1 82 ? -18.782 5.444 1.152 1.00 81.44 82 MET A CA 1
ATOM 644 C C . MET A 1 82 ? -19.684 5.152 2.355 1.00 81.44 82 MET A C 1
ATOM 646 O O . MET A 1 82 ? -19.883 3.994 2.735 1.00 81.44 82 MET A O 1
ATOM 650 N N . ASP A 1 83 ? -20.276 6.193 2.935 1.00 79.50 83 ASP A N 1
ATOM 651 C CA . ASP A 1 83 ? -21.122 6.038 4.122 1.00 79.50 83 ASP A CA 1
ATOM 652 C C . ASP A 1 83 ? -22.383 5.218 3.834 1.00 79.50 83 ASP A C 1
ATOM 654 O O . ASP A 1 83 ? -22.844 4.476 4.698 1.00 79.50 83 ASP A O 1
ATOM 658 N N . SER A 1 84 ? -22.863 5.226 2.586 1.00 81.38 84 SER A N 1
ATOM 659 C CA . SER A 1 84 ? -23.930 4.335 2.117 1.00 81.38 84 SER A CA 1
ATOM 660 C C . SER A 1 84 ? -23.574 2.854 2.283 1.00 81.38 84 SER A C 1
ATOM 662 O O . SER A 1 84 ? -24.422 2.062 2.692 1.00 81.38 84 SER A O 1
ATOM 664 N N . VAL A 1 85 ? -22.315 2.475 2.023 1.00 82.94 85 VAL A N 1
ATOM 665 C CA . VAL A 1 85 ? -21.837 1.094 2.188 1.00 82.94 85 VAL A CA 1
ATOM 666 C C . VAL A 1 85 ? -21.817 0.745 3.672 1.00 82.94 85 VAL A C 1
ATOM 668 O O . VAL A 1 85 ? -22.419 -0.248 4.076 1.00 82.94 85 VAL A O 1
ATOM 671 N N . LYS A 1 86 ? -21.214 1.595 4.512 1.00 82.56 86 LYS A N 1
ATOM 672 C CA . LYS A 1 86 ? -21.199 1.394 5.972 1.00 82.56 86 LYS A CA 1
ATOM 673 C C . LYS A 1 86 ? -22.617 1.284 6.547 1.00 82.56 86 LYS A C 1
ATOM 675 O O . LYS A 1 86 ? -22.879 0.396 7.356 1.00 82.56 86 LYS A O 1
ATOM 680 N N . GLY A 1 87 ? -23.534 2.141 6.098 1.00 82.19 87 GLY A N 1
ATOM 681 C CA . GLY A 1 87 ? -24.936 2.150 6.509 1.00 82.19 87 GLY A CA 1
ATOM 682 C C . GLY A 1 87 ? -25.692 0.890 6.090 1.00 82.19 87 GLY A C 1
ATOM 683 O O . GLY A 1 87 ? -26.456 0.347 6.885 1.00 82.19 87 GLY A O 1
ATOM 684 N N . PHE A 1 88 ? -25.451 0.377 4.880 1.00 87.38 88 PHE A N 1
ATOM 685 C CA . PHE A 1 88 ? -26.017 -0.896 4.429 1.00 87.38 88 PHE A CA 1
ATOM 686 C C . PHE A 1 88 ? -25.576 -2.060 5.325 1.00 87.38 88 PHE A C 1
ATOM 688 O O . PHE A 1 88 ? -26.424 -2.779 5.852 1.00 87.38 88 PHE A O 1
ATOM 695 N N . TRP A 1 89 ? -24.270 -2.201 5.576 1.00 86.00 89 TRP A N 1
ATOM 696 C CA . TRP A 1 89 ? -23.741 -3.278 6.423 1.00 86.00 89 TRP A CA 1
ATOM 697 C C . TRP A 1 89 ? -24.177 -3.163 7.888 1.00 86.00 89 TRP A C 1
ATOM 699 O O . TRP A 1 89 ? -24.387 -4.178 8.556 1.00 86.00 89 TRP A O 1
ATOM 709 N N . ALA A 1 90 ? -24.353 -1.938 8.391 1.00 84.44 90 ALA A N 1
ATOM 710 C CA . ALA A 1 90 ? -24.913 -1.709 9.716 1.00 84.44 90 ALA A CA 1
ATOM 711 C C . ALA A 1 90 ? -26.367 -2.205 9.814 1.00 84.44 90 ALA A C 1
ATOM 713 O O . ALA A 1 90 ? -26.709 -2.862 10.796 1.00 84.44 90 ALA A O 1
ATOM 714 N N . LYS A 1 91 ? -27.199 -1.968 8.786 1.00 86.75 91 LYS A N 1
ATOM 715 C CA . LYS A 1 91 ? -28.606 -2.418 8.749 1.00 86.75 91 LYS A CA 1
ATOM 716 C C . LYS A 1 91 ? -28.754 -3.940 8.773 1.00 86.75 91 LYS A C 1
ATOM 718 O O . LYS A 1 91 ? -29.681 -4.442 9.396 1.00 86.75 91 LYS A O 1
ATOM 723 N N . ILE A 1 92 ? -27.836 -4.671 8.142 1.00 84.81 92 ILE A N 1
ATOM 724 C CA . ILE A 1 92 ? -27.821 -6.147 8.144 1.00 84.81 92 ILE A CA 1
ATOM 725 C C . ILE A 1 92 ? -27.075 -6.752 9.347 1.00 84.81 92 ILE A C 1
ATOM 727 O O . ILE A 1 92 ? -26.810 -7.951 9.371 1.00 84.81 92 ILE A O 1
ATOM 731 N N . GLY A 1 93 ? -26.728 -5.946 10.359 1.00 82.00 93 GLY A N 1
ATOM 732 C CA . GLY A 1 93 ? -26.141 -6.433 11.611 1.00 82.00 93 GLY A CA 1
ATOM 733 C C . GLY A 1 93 ? -24.665 -6.836 11.520 1.00 82.00 93 GLY A C 1
ATOM 734 O O . GLY A 1 93 ? -24.183 -7.575 12.374 1.00 82.00 93 GLY A O 1
ATOM 735 N N . LEU A 1 94 ? -23.937 -6.356 10.506 1.00 86.62 94 LEU A N 1
ATOM 736 C CA . LEU A 1 94 ? -22.519 -6.663 10.267 1.00 86.62 94 LEU A CA 1
ATOM 737 C C . LEU A 1 94 ? -21.602 -5.450 10.489 1.00 86.62 94 LEU A C 1
ATOM 739 O O . LEU A 1 94 ? -20.489 -5.417 9.964 1.00 86.62 94 LEU A O 1
ATOM 743 N N . LYS A 1 95 ? -22.032 -4.461 11.293 1.00 87.25 95 LYS A N 1
ATOM 744 C CA . LYS A 1 95 ? -21.260 -3.231 11.583 1.00 87.25 95 LYS A CA 1
ATOM 745 C C . LYS A 1 95 ? -19.818 -3.540 12.019 1.00 87.25 95 LYS A C 1
ATOM 747 O O . LYS A 1 95 ? -18.889 -2.892 11.549 1.00 87.25 95 LYS A O 1
ATOM 752 N N . SER A 1 96 ? -19.625 -4.548 12.871 1.00 90.00 96 SER A N 1
ATOM 753 C CA . SER A 1 96 ? -18.310 -4.953 13.392 1.00 90.00 96 SER A CA 1
ATOM 754 C C . SER A 1 96 ? -17.399 -5.600 12.341 1.00 90.00 96 SER A C 1
ATOM 756 O O . SER A 1 96 ? -16.184 -5.460 12.431 1.00 90.00 96 SER A O 1
ATOM 758 N N . ALA A 1 97 ? -17.962 -6.252 11.318 1.00 92.25 97 ALA A N 1
ATOM 759 C CA . ALA A 1 97 ? -17.203 -6.930 10.266 1.00 92.25 97 ALA A CA 1
ATOM 760 C C . ALA A 1 97 ? -16.891 -6.054 9.047 1.00 92.25 97 ALA A C 1
ATOM 762 O O . ALA A 1 97 ? -16.064 -6.456 8.232 1.00 92.25 97 ALA A O 1
ATOM 763 N N . VAL A 1 98 ? -17.490 -4.862 8.910 1.00 91.94 98 VAL A N 1
ATOM 764 C CA . VAL A 1 98 ? -17.292 -3.976 7.741 1.00 91.94 98 VAL A CA 1
ATOM 765 C C . VAL A 1 98 ? -15.816 -3.776 7.421 1.00 91.94 98 VAL A C 1
ATOM 767 O O . VAL A 1 98 ? -15.417 -3.854 6.260 1.00 91.94 98 VAL A O 1
ATOM 770 N N . ARG A 1 99 ? -14.992 -3.558 8.452 1.00 91.62 99 ARG A N 1
ATOM 771 C CA . ARG A 1 99 ? -13.556 -3.342 8.277 1.00 91.62 99 ARG A CA 1
ATOM 772 C C . ARG A 1 99 ? -12.839 -4.586 7.748 1.00 91.62 99 ARG A C 1
ATOM 774 O O . ARG A 1 99 ? -12.024 -4.458 6.840 1.00 91.62 99 ARG A O 1
ATOM 781 N N . SER A 1 100 ? -13.167 -5.772 8.256 1.00 94.81 100 SER A N 1
ATOM 782 C CA . SER A 1 100 ? -12.600 -7.030 7.757 1.00 94.81 100 SER A CA 1
ATOM 783 C C . SER A 1 100 ? -13.098 -7.376 6.354 1.00 94.81 100 SER A C 1
ATOM 785 O O . SER A 1 100 ? -12.312 -7.814 5.525 1.00 94.81 100 SER A O 1
ATOM 787 N N . ILE A 1 101 ? -14.368 -7.118 6.034 1.00 94.00 101 ILE A N 1
ATOM 788 C CA . ILE A 1 101 ? -14.898 -7.308 4.674 1.00 94.00 101 ILE A CA 1
ATOM 789 C C . ILE A 1 101 ? -14.159 -6.394 3.694 1.00 94.00 101 ILE A C 1
ATOM 791 O O . ILE A 1 101 ? -13.707 -6.848 2.648 1.00 94.00 101 ILE A O 1
ATOM 795 N N . TYR A 1 102 ? -13.972 -5.126 4.058 1.00 93.25 102 TYR A N 1
ATOM 796 C CA . TYR A 1 102 ? -13.179 -4.184 3.276 1.00 93.25 102 TYR A CA 1
ATOM 797 C C . TYR A 1 102 ? -11.753 -4.690 3.011 1.00 93.25 102 TYR A C 1
ATOM 799 O O . TYR A 1 102 ? -11.295 -4.664 1.865 1.00 93.25 102 TYR A O 1
ATOM 807 N N . CYS A 1 103 ? -11.053 -5.147 4.054 1.00 94.81 103 CYS A N 1
ATOM 808 C CA . CYS A 1 103 ? -9.695 -5.674 3.934 1.00 94.81 103 CYS A CA 1
ATOM 809 C C . CYS A 1 103 ? -9.657 -6.926 3.052 1.00 94.81 103 CYS A C 1
ATOM 811 O O . CYS A 1 103 ? -8.822 -7.000 2.155 1.0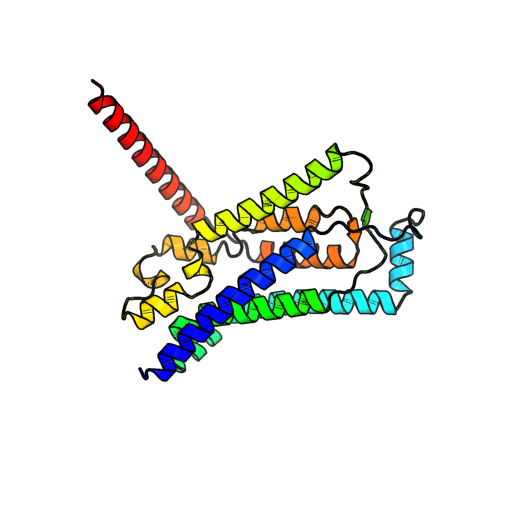0 94.81 103 CYS A O 1
ATOM 813 N N . LEU A 1 104 ? -10.601 -7.853 3.233 1.00 95.94 104 LEU A N 1
ATOM 814 C CA . LEU A 1 104 ? -10.719 -9.060 2.419 1.00 95.94 104 LEU A CA 1
ATOM 815 C C . LEU A 1 104 ? -10.965 -8.735 0.942 1.00 95.94 104 LEU A C 1
ATOM 817 O O . LEU A 1 104 ? -10.253 -9.239 0.079 1.00 95.94 104 LEU A O 1
ATOM 821 N N . VAL A 1 105 ? -11.941 -7.879 0.634 1.00 95.62 105 VAL A N 1
ATOM 822 C CA . VAL A 1 105 ? -12.266 -7.510 -0.752 1.00 95.62 105 VAL A CA 1
ATOM 823 C C . VAL A 1 105 ? -11.103 -6.747 -1.397 1.00 95.62 105 VAL A C 1
ATOM 825 O O . VAL A 1 105 ? -10.742 -7.037 -2.537 1.00 95.62 105 VAL A O 1
ATOM 828 N N . SER A 1 106 ? -10.450 -5.845 -0.655 1.00 95.75 106 SER A N 1
ATOM 829 C CA . SER A 1 106 ? -9.231 -5.169 -1.119 1.00 95.75 106 SER A CA 1
ATOM 830 C C . SER A 1 106 ? -8.113 -6.175 -1.413 1.00 95.75 106 SER A C 1
ATOM 832 O O . SER A 1 106 ? -7.531 -6.136 -2.494 1.00 95.75 106 SER A O 1
ATOM 834 N N . ALA A 1 107 ? -7.853 -7.117 -0.502 1.00 97.00 107 ALA A N 1
ATOM 835 C CA . ALA A 1 107 ? -6.835 -8.151 -0.667 1.00 97.00 107 ALA A CA 1
ATOM 836 C C . ALA A 1 107 ? -7.126 -9.057 -1.873 1.00 97.00 107 ALA A C 1
ATOM 838 O O . ALA A 1 107 ? -6.228 -9.339 -2.662 1.00 97.00 107 ALA A O 1
ATOM 839 N N . LEU A 1 108 ? -8.381 -9.472 -2.065 1.00 97.56 108 LEU A N 1
ATOM 840 C CA . LEU A 1 108 ? -8.800 -10.269 -3.220 1.00 97.56 108 LEU A CA 1
ATOM 841 C C . LEU A 1 108 ? -8.634 -9.503 -4.536 1.00 97.56 108 LEU A C 1
ATOM 843 O O . LEU A 1 108 ? -8.111 -10.064 -5.496 1.00 97.56 108 LEU A O 1
ATOM 847 N N . SER A 1 109 ? -9.025 -8.226 -4.580 1.00 97.75 109 SER A N 1
ATOM 848 C CA . SER A 1 109 ? -8.841 -7.388 -5.772 1.00 97.75 109 SER A CA 1
ATOM 849 C C . SER A 1 109 ? -7.361 -7.183 -6.111 1.00 97.75 109 SER A C 1
ATOM 851 O O . SER A 1 109 ? -6.981 -7.257 -7.278 1.00 97.75 109 SER A O 1
ATOM 853 N N . LEU A 1 110 ? -6.504 -7.037 -5.095 1.00 97.88 110 LEU A N 1
ATOM 854 C CA . LEU A 1 110 ? -5.057 -6.963 -5.269 1.00 97.88 110 LEU A CA 1
ATOM 855 C C . LEU A 1 110 ? -4.484 -8.283 -5.794 1.00 97.88 110 LEU A C 1
ATOM 857 O O . LEU A 1 110 ? -3.707 -8.287 -6.740 1.00 97.88 110 LEU A O 1
ATOM 861 N N . LEU A 1 111 ? -4.889 -9.419 -5.224 1.00 98.19 111 LEU A N 1
ATOM 862 C CA . LEU A 1 111 ? -4.479 -10.736 -5.718 1.0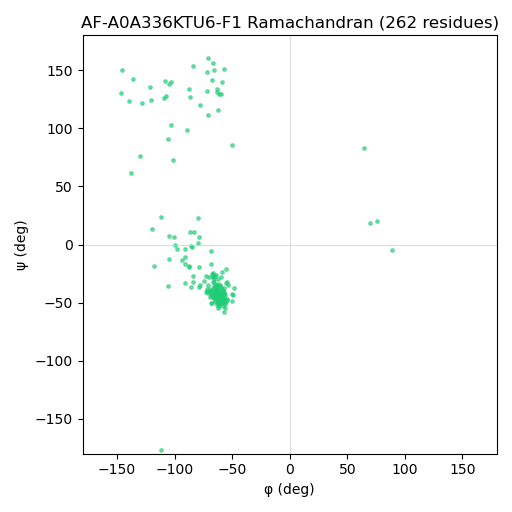0 98.19 111 LEU A CA 1
ATOM 863 C C . LEU A 1 111 ? -4.934 -10.974 -7.162 1.00 98.19 111 LEU A C 1
ATOM 865 O O . LEU A 1 111 ? -4.203 -11.589 -7.936 1.00 98.19 111 LEU A O 1
ATOM 869 N N . PHE A 1 112 ? -6.122 -10.489 -7.523 1.00 98.19 112 PHE A N 1
ATOM 870 C CA . PHE A 1 112 ? -6.639 -10.555 -8.883 1.00 98.19 112 PHE A CA 1
ATOM 871 C C . PHE A 1 112 ? -5.797 -9.719 -9.853 1.00 98.19 112 PHE A C 1
ATOM 873 O O . PHE A 1 112 ? -5.430 -10.239 -10.907 1.00 98.19 112 PHE A O 1
ATOM 880 N N . LEU A 1 113 ? -5.439 -8.487 -9.468 1.00 98.19 113 LEU A N 1
ATOM 881 C CA . LEU A 1 113 ? -4.506 -7.626 -10.201 1.00 98.19 113 LEU A CA 1
ATOM 882 C C . LEU A 1 113 ? -3.167 -8.337 -10.409 1.00 98.19 113 LEU A C 1
ATOM 884 O O . LEU A 1 113 ? -2.748 -8.520 -11.545 1.00 98.19 113 LEU A O 1
ATOM 888 N N . LEU A 1 114 ? -2.536 -8.813 -9.331 1.00 97.38 114 LEU A N 1
ATOM 889 C CA . LEU A 1 114 ? -1.219 -9.456 -9.392 1.00 97.38 114 LEU A CA 1
ATOM 890 C C . LEU A 1 114 ? -1.222 -10.738 -10.236 1.00 97.38 114 LEU A C 1
ATOM 892 O O . LEU A 1 114 ? -0.229 -11.053 -10.881 1.00 97.38 114 LEU A O 1
ATOM 896 N N . LYS A 1 115 ? -2.327 -11.494 -10.232 1.00 97.44 115 LYS A N 1
ATOM 897 C CA . LYS A 1 115 ? -2.457 -12.736 -11.007 1.00 97.44 115 LYS A CA 1
ATOM 898 C C . LYS A 1 115 ? -2.569 -12.491 -12.514 1.00 97.44 115 LYS A C 1
ATOM 900 O O . LYS A 1 115 ? -2.111 -13.330 -13.282 1.00 97.44 115 LYS A O 1
ATOM 905 N N . HIS A 1 116 ? -3.218 -11.404 -12.924 1.00 97.31 116 HIS A N 1
ATOM 906 C CA . HIS A 1 116 ? -3.495 -11.115 -14.337 1.00 97.31 116 HIS A CA 1
ATOM 907 C C . HIS A 1 116 ? -2.593 -10.023 -14.917 1.00 97.31 116 HIS A C 1
ATOM 909 O O . HIS A 1 116 ? -2.814 -9.615 -16.056 1.00 97.31 116 HIS A O 1
ATOM 915 N N . TRP A 1 117 ? -1.597 -9.580 -14.147 1.00 97.06 117 TRP A N 1
ATOM 916 C CA . TRP A 1 117 ? -0.629 -8.581 -14.571 1.00 97.06 117 TRP A CA 1
ATOM 917 C C . TRP A 1 117 ? 0.205 -9.084 -15.748 1.00 97.06 117 TRP A C 1
ATOM 919 O O . TRP A 1 117 ? 0.747 -10.194 -15.700 1.00 97.06 117 TRP A O 1
ATOM 929 N N . LYS A 1 118 ? 0.328 -8.272 -16.797 1.00 94.44 118 LYS A N 1
ATOM 930 C CA . LYS A 1 118 ? 1.093 -8.604 -17.998 1.00 94.44 118 LYS A CA 1
ATOM 931 C C . LYS A 1 118 ? 2.381 -7.790 -18.036 1.00 94.44 118 LYS A C 1
ATOM 933 O O . LYS A 1 118 ? 2.385 -6.576 -17.932 1.00 94.44 118 LYS A O 1
ATOM 938 N N . ILE A 1 119 ? 3.503 -8.478 -18.206 1.00 91.00 119 ILE A N 1
ATOM 939 C CA . ILE A 1 119 ? 4.804 -7.816 -18.327 1.00 91.00 119 ILE A CA 1
ATOM 940 C C . ILE A 1 119 ? 5.030 -7.459 -19.792 1.00 91.00 119 ILE A C 1
ATOM 942 O O . ILE A 1 119 ? 4.829 -8.295 -20.678 1.00 91.00 119 ILE A O 1
ATOM 946 N N . VAL A 1 120 ? 5.465 -6.228 -20.037 1.00 89.88 120 VAL A N 1
ATOM 947 C CA . VAL A 1 120 ? 5.757 -5.713 -21.375 1.00 89.88 120 VAL A CA 1
ATOM 948 C C . VAL A 1 120 ? 7.279 -5.635 -21.587 1.00 89.88 120 VAL A C 1
ATOM 950 O O . VAL A 1 120 ? 7.986 -5.191 -20.685 1.00 89.88 120 VAL A O 1
ATOM 953 N N . PRO A 1 121 ? 7.815 -6.028 -22.763 1.00 86.75 121 PRO A N 1
ATOM 954 C CA . PRO A 1 121 ? 9.262 -6.096 -23.014 1.00 86.75 121 PRO A CA 1
ATOM 955 C C . PRO A 1 121 ? 9.921 -4.737 -23.332 1.00 86.75 121 PRO A C 1
ATOM 957 O O . PRO A 1 121 ? 10.975 -4.698 -23.957 1.00 86.75 121 PRO A O 1
ATOM 960 N N . TYR A 1 122 ? 9.309 -3.622 -22.925 1.00 86.31 122 TYR A N 1
ATOM 961 C CA . TYR A 1 122 ? 9.841 -2.270 -23.125 1.00 86.31 122 TYR A CA 1
ATOM 962 C C . TYR A 1 122 ? 10.010 -1.588 -21.775 1.00 86.31 122 TYR A C 1
ATOM 964 O O . TYR A 1 122 ? 9.098 -1.632 -20.939 1.00 86.31 122 TYR A O 1
ATOM 972 N N . SER A 1 123 ? 11.146 -0.925 -21.577 1.00 88.81 123 SER A N 1
ATOM 973 C CA . SER A 1 123 ? 11.522 -0.310 -20.305 1.00 88.81 123 SER A CA 1
ATOM 974 C C . SER A 1 123 ? 12.102 1.084 -20.475 1.00 88.81 123 SER A C 1
ATOM 976 O O . SER A 1 123 ? 12.889 1.338 -21.382 1.00 88.81 123 SER A O 1
ATOM 978 N N . PHE A 1 124 ? 11.760 1.974 -19.543 1.00 86.44 124 PHE A N 1
ATOM 979 C CA . PHE A 1 124 ? 12.356 3.304 -19.438 1.00 86.44 124 PHE A CA 1
ATOM 980 C C . PHE A 1 124 ? 13.801 3.247 -18.952 1.00 86.44 124 PHE A C 1
ATOM 982 O O . PHE A 1 124 ? 14.649 3.984 -19.448 1.00 86.44 124 PHE A O 1
ATOM 989 N N . TRP A 1 125 ? 14.069 2.387 -17.970 1.00 88.06 125 TRP A N 1
ATOM 990 C CA . TRP A 1 125 ? 15.411 2.112 -17.478 1.00 88.06 125 TRP A CA 1
ATOM 991 C C . TRP A 1 125 ? 15.536 0.660 -17.049 1.00 88.06 125 TRP A C 1
ATOM 993 O O . TRP A 1 125 ? 14.583 0.054 -16.553 1.00 88.06 125 TRP A O 1
ATOM 1003 N N . GLU A 1 126 ? 16.749 0.148 -17.187 1.00 88.00 126 GLU A N 1
ATOM 1004 C CA . GLU A 1 126 ? 17.179 -1.126 -16.645 1.00 88.00 126 GLU A CA 1
ATOM 1005 C C . GLU A 1 126 ? 18.596 -0.948 -16.108 1.00 88.00 126 GLU A C 1
ATOM 1007 O O . GLU A 1 126 ? 19.496 -0.493 -16.813 1.00 88.00 126 GLU A O 1
ATOM 1012 N N . PHE A 1 127 ? 18.782 -1.257 -14.829 1.00 84.19 127 PHE A N 1
ATOM 1013 C CA . PHE A 1 127 ? 20.093 -1.263 -14.202 1.00 84.19 127 PHE A CA 1
ATOM 1014 C C . PHE A 1 127 ? 20.498 -2.698 -13.913 1.00 84.19 127 PHE A C 1
ATOM 1016 O O . PHE A 1 127 ? 19.795 -3.420 -13.198 1.00 84.19 127 PHE A O 1
ATOM 1023 N N . ASP A 1 128 ? 21.675 -3.084 -14.400 1.00 82.88 128 ASP A N 1
ATOM 1024 C CA . ASP A 1 128 ? 22.288 -4.320 -13.949 1.00 82.88 128 ASP A CA 1
ATOM 1025 C C . ASP A 1 128 ? 22.768 -4.153 -12.501 1.00 82.88 128 ASP A C 1
ATOM 1027 O O . ASP A 1 128 ? 23.678 -3.374 -12.176 1.00 82.88 128 ASP A O 1
ATOM 1031 N N . ILE A 1 129 ? 22.086 -4.879 -11.619 1.00 82.12 129 ILE A N 1
ATOM 1032 C CA . ILE A 1 129 ? 22.371 -4.925 -10.191 1.00 82.12 129 ILE A CA 1
ATOM 1033 C C . ILE A 1 129 ? 23.303 -6.083 -9.823 1.00 82.12 129 ILE A C 1
ATOM 1035 O O . ILE A 1 129 ? 23.837 -6.079 -8.716 1.00 82.12 129 ILE A O 1
ATOM 1039 N N . TYR A 1 130 ? 23.529 -7.048 -10.722 1.00 81.56 130 TYR A N 1
ATOM 1040 C CA . TYR A 1 130 ? 24.359 -8.228 -10.465 1.00 81.56 130 TYR A CA 1
ATOM 1041 C C . TYR A 1 130 ? 25.828 -8.022 -10.840 1.00 81.56 130 TYR A C 1
ATOM 1043 O O . TYR A 1 130 ? 26.686 -8.740 -10.331 1.00 81.56 130 TYR A O 1
ATOM 1051 N N . THR A 1 131 ? 26.150 -7.004 -11.645 1.00 79.19 131 THR A N 1
ATOM 1052 C CA . THR A 1 131 ? 27.538 -6.665 -12.016 1.00 79.19 131 THR A CA 1
ATOM 1053 C C . THR A 1 131 ? 28.424 -6.333 -10.818 1.00 79.19 131 THR A C 1
ATOM 1055 O O . THR A 1 131 ? 29.643 -6.480 -10.881 1.00 79.19 131 THR A O 1
ATOM 1058 N N . THR A 1 132 ? 27.860 -5.829 -9.718 1.00 83.88 132 THR A N 1
ATOM 1059 C CA . THR A 1 132 ? 28.633 -5.502 -8.513 1.00 83.88 132 THR A CA 1
ATOM 1060 C C . THR A 1 132 ? 27.803 -5.744 -7.264 1.00 83.88 132 THR A C 1
ATOM 1062 O O . THR A 1 132 ? 26.714 -5.188 -7.132 1.00 83.88 132 THR A O 1
ATOM 1065 N N . ASN A 1 133 ? 28.371 -6.467 -6.291 1.00 87.75 133 ASN A N 1
ATOM 1066 C CA . ASN A 1 133 ? 27.738 -6.742 -4.993 1.00 87.75 133 ASN A CA 1
ATOM 1067 C C . ASN A 1 133 ? 27.165 -5.480 -4.329 1.00 87.75 133 ASN A C 1
ATOM 1069 O O . ASN A 1 133 ? 26.088 -5.526 -3.745 1.00 87.75 133 ASN A O 1
ATOM 1073 N N . PHE A 1 134 ? 27.851 -4.341 -4.454 1.00 90.50 134 PHE A N 1
ATOM 1074 C CA . PHE A 1 134 ? 27.387 -3.060 -3.923 1.00 90.50 134 PHE A CA 1
ATOM 1075 C C . PHE A 1 134 ? 26.003 -2.651 -4.459 1.00 90.50 134 PHE A C 1
ATOM 1077 O O . PHE A 1 134 ? 25.132 -2.304 -3.669 1.00 90.50 134 PHE A O 1
ATOM 1084 N N . ARG A 1 135 ? 25.764 -2.742 -5.776 1.00 87.69 135 ARG A N 1
ATOM 1085 C CA . ARG A 1 135 ? 24.487 -2.336 -6.396 1.00 87.69 135 ARG A CA 1
ATOM 1086 C C . ARG A 1 135 ? 23.335 -3.225 -5.939 1.00 87.69 135 ARG A C 1
ATOM 1088 O O . ARG A 1 135 ? 22.293 -2.707 -5.541 1.00 87.69 135 ARG A O 1
ATOM 1095 N N . TYR A 1 136 ? 23.556 -4.540 -5.934 1.00 89.69 136 TYR A N 1
ATOM 1096 C CA . TYR A 1 136 ? 22.599 -5.509 -5.408 1.00 89.69 136 TYR A CA 1
ATOM 1097 C C . TYR A 1 136 ? 22.232 -5.204 -3.952 1.00 89.69 136 TYR A C 1
ATOM 1099 O O . TYR A 1 13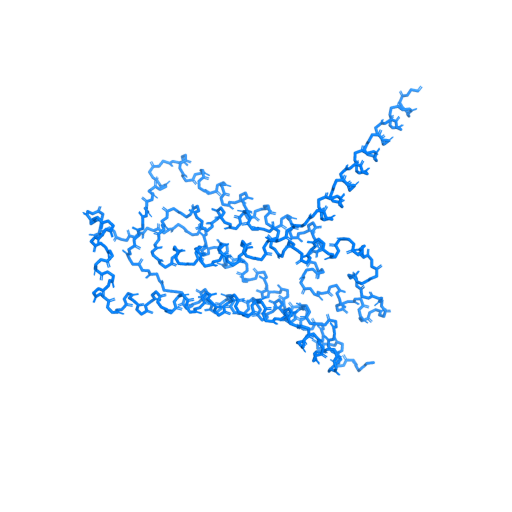6 ? 21.052 -5.083 -3.625 1.00 89.69 136 TYR A O 1
ATOM 1107 N N . TRP A 1 137 ? 23.232 -5.023 -3.080 1.00 92.12 137 TRP A N 1
ATOM 1108 C CA . TRP A 1 137 ? 22.987 -4.744 -1.666 1.00 92.12 137 TRP A CA 1
ATOM 1109 C C . TRP A 1 137 ? 22.288 -3.403 -1.450 1.00 92.12 137 TRP A C 1
ATOM 1111 O O . TRP A 1 137 ? 21.375 -3.343 -0.633 1.00 92.12 137 TRP A O 1
ATOM 1121 N N . CYS A 1 138 ? 22.632 -2.352 -2.198 1.00 91.75 138 CYS A N 1
ATOM 1122 C CA . CYS A 1 138 ? 21.911 -1.080 -2.138 1.00 91.75 138 CYS A CA 1
ATOM 1123 C C . CYS A 1 138 ? 20.430 -1.240 -2.510 1.00 91.75 138 CYS A C 1
ATOM 1125 O O . CYS A 1 138 ? 19.568 -0.785 -1.759 1.00 91.75 138 CYS A O 1
ATOM 1127 N N . PHE A 1 139 ? 20.127 -1.918 -3.622 1.00 92.44 139 PHE A N 1
ATOM 1128 C CA . PHE A 1 139 ? 18.750 -2.184 -4.051 1.00 92.44 139 PHE A CA 1
ATOM 1129 C C . PHE A 1 139 ? 17.979 -3.012 -3.014 1.00 92.44 139 PHE A C 1
ATOM 1131 O O . PHE A 1 139 ? 16.865 -2.646 -2.624 1.00 92.44 139 PHE A O 1
ATOM 1138 N N . PHE A 1 140 ? 18.582 -4.108 -2.546 1.00 92.62 140 PHE A N 1
ATOM 1139 C CA . PHE A 1 140 ? 17.980 -5.011 -1.571 1.00 92.62 140 PHE A CA 1
ATOM 1140 C C . PHE A 1 140 ? 17.715 -4.305 -0.238 1.00 92.62 140 PHE A C 1
ATOM 1142 O O . PHE A 1 140 ? 16.609 -4.394 0.295 1.00 92.62 140 PHE A O 1
ATOM 1149 N N . LEU A 1 141 ? 18.699 -3.570 0.290 1.00 94.56 141 LEU A N 1
ATOM 1150 C CA . LEU A 1 141 ? 18.568 -2.845 1.554 1.00 94.56 141 LEU A CA 1
ATOM 1151 C C . LEU A 1 141 ? 17.531 -1.727 1.459 1.00 94.56 141 LEU A C 1
ATOM 1153 O O . LEU A 1 141 ? 16.737 -1.581 2.383 1.00 94.56 141 LEU A O 1
ATOM 1157 N N . ALA A 1 142 ? 17.487 -0.980 0.352 1.00 94.19 142 ALA A N 1
ATOM 1158 C CA . ALA A 1 142 ? 16.494 0.074 0.156 1.00 94.19 142 ALA A CA 1
ATOM 1159 C C . ALA A 1 142 ? 15.059 -0.482 0.190 1.00 94.19 142 ALA A C 1
ATOM 1161 O O . ALA A 1 142 ? 14.225 0.007 0.955 1.00 94.19 142 ALA A O 1
ATOM 1162 N N . HIS A 1 143 ? 14.782 -1.549 -0.570 1.00 94.88 143 HIS A N 1
ATOM 1163 C CA . HIS A 1 143 ? 13.463 -2.190 -0.575 1.00 94.88 143 HIS A CA 1
ATOM 1164 C C . HIS A 1 143 ? 13.127 -2.851 0.759 1.00 94.88 143 HIS A C 1
ATOM 1166 O O . HIS A 1 143 ? 12.019 -2.682 1.268 1.00 94.88 143 HIS A O 1
ATOM 1172 N N . SER A 1 144 ? 14.077 -3.587 1.339 1.00 95.31 144 SER A N 1
ATOM 1173 C CA . SER A 1 144 ? 13.888 -4.277 2.616 1.00 95.31 144 SER A CA 1
ATOM 1174 C C . SER A 1 144 ? 13.596 -3.290 3.747 1.00 95.31 144 SER A C 1
ATOM 1176 O O . SER A 1 144 ? 12.661 -3.495 4.526 1.00 95.31 144 SER A O 1
ATOM 1178 N N . LEU A 1 145 ? 14.319 -2.167 3.799 1.00 96.31 145 LEU A N 1
ATOM 1179 C CA . LEU A 1 145 ? 14.081 -1.105 4.772 1.00 96.31 145 LEU A CA 1
ATOM 1180 C C . LEU A 1 145 ? 12.707 -0.458 4.568 1.00 96.31 145 LEU A C 1
ATOM 1182 O O . LEU A 1 145 ? 11.963 -0.305 5.535 1.00 96.31 145 LEU A O 1
ATOM 1186 N N . ALA A 1 146 ? 12.334 -0.133 3.327 1.00 96.81 146 ALA A N 1
ATOM 1187 C CA . ALA A 1 146 ? 11.030 0.453 3.026 1.00 96.81 146 ALA A CA 1
ATOM 1188 C C . ALA A 1 146 ? 9.873 -0.478 3.434 1.00 96.81 146 ALA A C 1
ATOM 1190 O O . ALA A 1 146 ? 8.942 -0.038 4.111 1.00 96.81 146 ALA A O 1
ATOM 1191 N N . TRP A 1 147 ? 9.949 -1.774 3.113 1.00 96.81 147 TRP A N 1
ATOM 1192 C CA . TRP A 1 147 ? 8.955 -2.758 3.557 1.00 96.81 147 TRP A CA 1
ATOM 1193 C C . TRP A 1 147 ? 8.934 -2.913 5.076 1.00 96.81 147 TRP A C 1
ATOM 1195 O O . TRP A 1 147 ? 7.855 -2.942 5.667 1.00 96.81 147 TRP A O 1
ATOM 1205 N N . THR A 1 148 ? 10.100 -2.951 5.722 1.00 96.25 148 THR A N 1
ATOM 1206 C CA . THR A 1 148 ? 10.203 -3.030 7.186 1.00 96.25 148 THR A CA 1
ATOM 1207 C C . THR A 1 148 ? 9.518 -1.839 7.851 1.00 96.25 148 THR A C 1
ATOM 1209 O O . THR A 1 148 ? 8.749 -2.031 8.789 1.00 96.25 148 THR A O 1
ATOM 1212 N N . ILE A 1 149 ? 9.720 -0.621 7.339 1.00 96.19 149 ILE A N 1
ATOM 1213 C CA . ILE A 1 149 ? 9.051 0.586 7.845 1.00 96.19 149 ILE A CA 1
ATOM 1214 C C . ILE A 1 149 ? 7.532 0.494 7.651 1.00 96.19 149 ILE A C 1
ATOM 1216 O O . ILE A 1 149 ? 6.784 0.840 8.565 1.00 96.19 149 ILE A O 1
ATOM 1220 N N . ILE A 1 150 ? 7.055 -0.010 6.507 1.00 95.44 150 ILE A N 1
ATOM 1221 C CA . ILE A 1 150 ? 5.617 -0.208 6.254 1.00 95.44 150 ILE A CA 1
ATOM 1222 C C . ILE A 1 150 ? 5.016 -1.196 7.262 1.00 95.44 150 ILE A C 1
ATOM 1224 O O . ILE A 1 150 ? 3.989 -0.898 7.877 1.00 95.44 150 ILE A O 1
ATOM 1228 N N . TYR A 1 151 ? 5.657 -2.349 7.472 1.00 94.00 151 TYR A N 1
ATOM 1229 C CA . TYR A 1 151 ? 5.189 -3.350 8.432 1.00 94.00 151 TYR A CA 1
ATOM 1230 C C . TYR A 1 151 ? 5.254 -2.836 9.873 1.00 94.00 151 TYR A C 1
ATOM 1232 O O . TYR A 1 151 ? 4.266 -2.950 10.599 1.00 94.00 151 TYR A O 1
ATOM 1240 N N . ALA A 1 152 ? 6.358 -2.205 10.277 1.00 95.00 152 ALA A N 1
ATOM 1241 C CA . ALA A 1 152 ? 6.499 -1.596 11.597 1.00 95.00 152 ALA A CA 1
ATOM 1242 C C . ALA A 1 152 ? 5.428 -0.520 11.829 1.00 95.00 152 ALA A C 1
ATOM 1244 O O . ALA A 1 152 ? 4.764 -0.522 12.862 1.00 95.00 152 ALA A O 1
ATOM 1245 N N . GLY A 1 153 ? 5.184 0.339 10.837 1.00 92.44 153 GLY A N 1
ATOM 1246 C CA . GLY A 1 153 ? 4.107 1.326 10.867 1.00 92.44 153 GLY A CA 1
ATOM 1247 C C . GLY A 1 153 ? 2.731 0.681 11.037 1.00 92.44 153 GLY A C 1
ATOM 1248 O O . GLY A 1 153 ? 1.933 1.147 11.843 1.00 92.44 153 GLY A O 1
ATOM 1249 N N . SER A 1 154 ? 2.461 -0.430 10.345 1.00 91.88 154 SER A N 1
ATOM 1250 C CA . SER A 1 154 ? 1.194 -1.162 10.480 1.00 91.88 154 SER A CA 1
ATOM 1251 C C . SER A 1 154 ? 0.992 -1.762 11.878 1.00 91.88 154 SER A C 1
ATOM 1253 O O . SER A 1 154 ? -0.118 -1.715 12.402 1.00 91.88 154 SER A O 1
ATOM 1255 N N . LEU A 1 155 ? 2.063 -2.251 12.514 1.00 92.44 155 LEU A N 1
ATOM 1256 C CA . LEU A 1 155 ? 2.033 -2.747 13.892 1.00 92.44 155 LEU A CA 1
ATOM 1257 C C . LEU A 1 155 ? 1.802 -1.607 14.891 1.00 92.44 155 LEU A C 1
ATOM 1259 O O . LEU A 1 155 ? 0.966 -1.740 15.783 1.00 92.44 155 LEU A O 1
ATOM 1263 N N . LEU A 1 156 ? 2.488 -0.473 14.707 1.00 90.69 156 LEU A N 1
ATOM 1264 C CA . LEU A 1 156 ? 2.331 0.722 15.545 1.00 90.69 156 LEU A CA 1
ATOM 1265 C C . LEU A 1 156 ? 0.918 1.319 15.471 1.00 90.69 156 LEU A C 1
ATOM 1267 O O . LEU A 1 156 ? 0.450 1.902 16.445 1.00 90.69 156 LEU A O 1
ATOM 1271 N N . MET A 1 157 ? 0.231 1.158 14.339 1.00 88.00 157 MET A N 1
ATOM 1272 C CA . MET A 1 157 ? -1.142 1.633 14.123 1.00 88.00 157 MET A CA 1
ATOM 1273 C C . MET A 1 157 ? -2.227 0.682 14.663 1.00 88.00 157 MET A C 1
ATOM 1275 O O . MET A 1 157 ? -3.405 0.902 14.382 1.00 88.00 157 MET A O 1
ATOM 1279 N N . ASP A 1 158 ? -1.850 -0.339 15.443 1.00 91.31 158 ASP A N 1
ATOM 1280 C CA . ASP A 1 158 ? -2.717 -1.434 15.898 1.00 91.31 158 ASP A CA 1
ATOM 1281 C C . ASP A 1 158 ? -3.209 -2.301 14.726 1.00 91.31 158 ASP A C 1
ATOM 1283 O O . ASP A 1 158 ? -4.302 -2.130 14.179 1.00 91.31 158 ASP A O 1
ATOM 1287 N N . LEU A 1 159 ? -2.364 -3.252 14.316 1.00 92.19 159 LEU A N 1
ATOM 1288 C CA . LEU A 1 159 ? -2.623 -4.116 13.163 1.00 92.19 159 LEU A CA 1
ATOM 1289 C C . LEU A 1 159 ? -3.947 -4.912 13.262 1.00 92.19 159 LEU A C 1
ATOM 1291 O O . LEU A 1 159 ? -4.686 -4.938 12.273 1.00 92.19 159 LEU A O 1
ATOM 1295 N N . PRO A 1 160 ? -4.314 -5.526 14.407 1.00 93.06 160 PRO A N 1
ATOM 1296 C CA . PRO A 1 160 ? -5.627 -6.157 14.568 1.00 93.06 160 PRO A CA 1
ATOM 1297 C C . PRO A 1 160 ? -6.809 -5.209 14.334 1.00 93.06 160 PRO A C 1
ATOM 1299 O O . PRO A 1 160 ? -7.824 -5.623 13.767 1.00 93.06 160 PRO A O 1
ATOM 1302 N N . GLU A 1 161 ? -6.691 -3.945 14.749 1.00 92.25 161 GLU A N 1
ATOM 1303 C CA . GLU A 1 161 ? -7.700 -2.917 14.490 1.00 92.25 161 GLU A CA 1
ATOM 1304 C C . GLU A 1 161 ? -7.720 -2.493 13.017 1.00 92.25 161 GLU A C 1
ATOM 1306 O O . GLU A 1 161 ? -8.791 -2.346 12.420 1.00 92.25 161 GLU A O 1
ATOM 1311 N N . LEU A 1 162 ? -6.544 -2.360 12.395 1.00 90.56 162 LEU A N 1
ATOM 1312 C CA . LEU A 1 162 ? -6.410 -2.019 10.981 1.00 90.56 162 LEU A CA 1
ATOM 1313 C C . LEU A 1 162 ? -7.064 -3.071 10.074 1.00 90.56 162 LEU A C 1
ATOM 1315 O O . LEU A 1 162 ? -7.632 -2.699 9.044 1.00 90.56 162 LEU A O 1
ATOM 1319 N N . LEU A 1 163 ? -7.016 -4.349 10.463 1.00 93.06 163 LEU A N 1
ATOM 1320 C CA . LEU A 1 163 ? -7.577 -5.487 9.720 1.00 93.06 163 LEU A CA 1
ATOM 1321 C C . LEU A 1 163 ? -9.028 -5.838 10.097 1.00 93.06 163 LEU A C 1
ATOM 1323 O O . LEU A 1 163 ? -9.639 -6.717 9.480 1.00 93.06 163 LEU A O 1
ATOM 1327 N N . GLY A 1 164 ? -9.608 -5.156 11.087 1.00 92.19 164 GLY A N 1
ATOM 1328 C CA . GLY A 1 164 ? -11.010 -5.331 11.476 1.00 92.19 164 GLY A CA 1
ATOM 1329 C C . GLY A 1 164 ? -11.279 -6.417 12.527 1.00 92.19 164 GLY A C 1
ATOM 1330 O O . GLY A 1 164 ? -12.414 -6.563 12.979 1.00 92.19 164 GLY A O 1
ATOM 1331 N N . ILE A 1 165 ? -10.262 -7.180 12.942 1.00 93.62 165 ILE A N 1
ATOM 1332 C CA . ILE A 1 165 ? -10.437 -8.292 13.894 1.00 93.62 165 ILE A CA 1
ATOM 1333 C C . ILE A 1 165 ? -10.792 -7.764 15.273 1.00 93.62 165 ILE A C 1
ATOM 1335 O O . ILE A 1 165 ? -11.668 -8.315 15.936 1.00 93.62 165 ILE A O 1
ATOM 1339 N N . LYS A 1 166 ? -10.136 -6.683 15.703 1.00 94.00 166 LYS A N 1
ATOM 1340 C CA . LYS A 1 166 ? -10.385 -6.088 17.017 1.00 94.00 166 LYS A CA 1
ATOM 1341 C C . LYS A 1 166 ? -11.849 -5.660 17.158 1.00 94.00 166 LYS A C 1
ATOM 1343 O O . LYS A 1 166 ? -12.464 -5.915 18.184 1.00 94.00 166 LYS A O 1
ATOM 1348 N N . GLN A 1 167 ? -12.432 -5.095 16.102 1.00 93.81 167 GLN A N 1
ATOM 1349 C CA . GLN A 1 167 ? -13.834 -4.683 16.033 1.00 93.81 167 GLN A CA 1
ATOM 1350 C C . GLN A 1 167 ? -14.782 -5.880 16.192 1.00 93.81 167 GLN A C 1
ATOM 1352 O O . GLN A 1 167 ? -15.785 -5.775 16.897 1.00 93.81 167 GLN A O 1
ATOM 1357 N N . ILE A 1 168 ? -14.453 -7.025 15.583 1.00 94.06 168 ILE A N 1
ATOM 1358 C CA . ILE A 1 168 ? -15.214 -8.272 15.734 1.00 94.06 168 ILE A CA 1
ATOM 1359 C C . ILE A 1 168 ? -15.088 -8.815 17.162 1.00 94.06 168 ILE A C 1
ATOM 1361 O O . ILE A 1 168 ? -16.104 -9.091 17.792 1.00 94.06 168 ILE A O 1
ATOM 1365 N N . VAL A 1 169 ? -13.870 -8.930 17.700 1.00 93.38 169 VAL A N 1
ATOM 1366 C CA . VAL A 1 169 ? -13.630 -9.466 19.053 1.00 93.38 169 VAL A CA 1
ATOM 1367 C C . VAL A 1 169 ? -14.336 -8.626 20.116 1.00 93.38 169 VAL A C 1
ATOM 1369 O O . VAL A 1 169 ? -15.032 -9.181 20.963 1.00 93.38 169 VAL A O 1
ATOM 1372 N N . TYR A 1 170 ? -14.230 -7.298 20.036 1.00 93.88 170 TYR A N 1
ATOM 1373 C CA . TYR A 1 170 ? -14.890 -6.392 20.978 1.00 93.88 170 TYR A CA 1
ATOM 1374 C C . TYR A 1 170 ? -16.408 -6.540 20.911 1.00 93.88 170 TYR A C 1
ATOM 1376 O O . TYR A 1 170 ? -17.067 -6.632 21.942 1.00 93.88 170 TYR A O 1
ATOM 1384 N N . HIS A 1 171 ? -16.961 -6.653 19.703 1.00 91.81 171 HIS A N 1
ATOM 1385 C CA . HIS A 1 171 ? -18.387 -6.883 19.525 1.00 91.81 171 HIS A CA 1
ATOM 1386 C C . HIS A 1 171 ? -18.856 -8.204 20.154 1.00 91.81 171 HIS A C 1
ATOM 1388 O O . HIS A 1 171 ? -19.880 -8.225 20.834 1.00 91.81 171 HIS A O 1
ATOM 1394 N N . LEU A 1 172 ? -18.094 -9.290 19.986 1.00 91.56 172 LEU A N 1
ATOM 1395 C CA . LEU A 1 172 ? -18.399 -10.592 20.592 1.00 91.56 172 LEU A CA 1
ATOM 1396 C C . LEU A 1 172 ? -18.307 -10.571 22.125 1.00 91.56 172 LEU A C 1
ATOM 1398 O O . LEU A 1 172 ? -19.033 -11.306 22.789 1.00 91.56 172 LEU A O 1
ATOM 1402 N N . GLN A 1 173 ? -17.442 -9.721 22.681 1.00 92.62 173 GLN A N 1
ATOM 1403 C CA . GLN A 1 173 ? -17.285 -9.516 24.123 1.00 92.62 173 GLN A CA 1
ATOM 1404 C C . GLN A 1 173 ? -18.284 -8.503 24.711 1.00 92.62 173 GLN A C 1
ATOM 1406 O O . GLN A 1 173 ? -18.262 -8.260 25.914 1.00 92.62 173 GLN A O 1
ATOM 1411 N N . GLY A 1 174 ? -19.148 -7.894 23.890 1.00 89.44 174 GLY A N 1
ATOM 1412 C CA . GLY A 1 174 ? -20.066 -6.840 24.334 1.00 89.44 174 GLY A CA 1
ATOM 1413 C C . GLY A 1 174 ? -19.374 -5.517 24.689 1.00 89.44 174 GLY A C 1
ATOM 1414 O O . GLY A 1 174 ? -19.956 -4.689 25.386 1.00 89.44 174 GLY A O 1
ATOM 1415 N N . LEU A 1 175 ? -18.139 -5.310 24.224 1.00 90.12 175 LEU A N 1
ATOM 1416 C CA . LEU A 1 175 ? -17.362 -4.091 24.435 1.00 90.12 175 LEU A CA 1
ATOM 1417 C C . LEU A 1 175 ? -17.712 -3.009 23.396 1.00 90.12 175 LEU A C 1
ATOM 1419 O O . LEU A 1 175 ? -18.115 -3.329 22.271 1.00 90.12 175 LEU A O 1
ATOM 1423 N N . PRO A 1 176 ? -17.534 -1.717 23.735 1.00 88.31 176 PRO A N 1
ATOM 1424 C CA . PRO A 1 176 ? -17.777 -0.620 22.803 1.00 88.31 176 PRO A CA 1
ATOM 1425 C C . PRO A 1 176 ? -16.782 -0.632 21.632 1.00 88.31 176 PRO A C 1
ATOM 1427 O O . PRO A 1 176 ? -15.676 -1.163 21.731 1.00 88.31 176 PRO A O 1
ATOM 1430 N N . HIS A 1 177 ? -17.160 -0.028 20.503 1.00 86.50 177 HIS A N 1
ATOM 1431 C CA . HIS A 1 177 ? -16.340 -0.047 19.290 1.00 86.50 177 HIS A CA 1
ATOM 1432 C C . HIS A 1 177 ? -14.967 0.629 19.518 1.00 86.50 177 HIS A C 1
ATOM 1434 O O . HIS A 1 177 ? -14.925 1.776 19.976 1.00 86.50 177 HIS A O 1
ATOM 1440 N N . PRO A 1 178 ? -13.839 -0.021 19.155 1.00 85.75 178 PRO A N 1
ATOM 1441 C CA . PRO A 1 178 ? -12.506 0.409 19.573 1.00 85.75 178 PRO A CA 1
ATOM 1442 C C . PRO A 1 178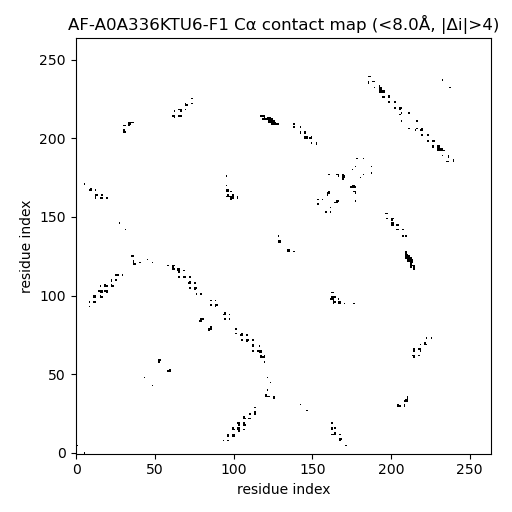 ? -12.151 1.831 19.112 1.00 85.75 178 PRO A C 1
ATOM 1444 O O . PRO A 1 178 ? -11.704 2.645 19.916 1.00 85.75 178 PRO A O 1
ATOM 1447 N N . CYS A 1 179 ? -12.425 2.163 17.845 1.00 81.38 179 CYS A N 1
ATOM 1448 C CA . CYS A 1 179 ? -12.128 3.492 17.298 1.00 81.38 179 CYS A CA 1
ATOM 1449 C C . CYS A 1 179 ? -13.072 4.591 17.810 1.00 81.38 179 CYS A C 1
ATOM 1451 O O . CYS A 1 179 ? -12.690 5.753 17.804 1.00 81.38 179 CYS A O 1
ATOM 1453 N N . GLU A 1 180 ? -14.308 4.243 18.194 1.00 81.81 180 GLU A N 1
ATOM 1454 C CA . GLU A 1 180 ? -15.317 5.236 18.602 1.00 81.81 180 GLU A CA 1
ATOM 1455 C C . GLU A 1 180 ? -15.144 5.613 20.081 1.00 81.81 180 GLU A C 1
ATOM 1457 O O . GLU A 1 180 ? -15.409 6.749 20.452 1.00 81.81 180 GLU A O 1
ATOM 1462 N N . TYR A 1 181 ? -14.686 4.673 20.917 1.00 84.25 181 TYR A N 1
ATOM 1463 C CA . TYR A 1 181 ? -14.634 4.862 22.368 1.00 84.25 181 TYR A CA 1
ATOM 1464 C C . TYR A 1 181 ? -13.223 5.103 22.928 1.00 84.25 181 TYR A C 1
ATOM 1466 O O . TYR A 1 181 ? -13.068 5.862 23.878 1.00 84.25 181 TYR A O 1
ATOM 1474 N N . TYR A 1 182 ? -12.185 4.469 22.366 1.00 85.00 182 TYR A N 1
ATOM 1475 C CA . TYR A 1 182 ? -10.835 4.497 22.957 1.00 85.00 182 TYR A CA 1
ATOM 1476 C C . TYR A 1 182 ? -9.847 5.416 22.231 1.00 85.00 182 TYR A C 1
ATOM 1478 O O . TYR A 1 182 ? -8.767 5.681 22.757 1.00 85.00 182 TYR A O 1
ATOM 1486 N N . LYS A 1 183 ? -10.181 5.894 21.027 1.00 87.12 183 LYS A N 1
ATOM 1487 C CA . LYS A 1 183 ? -9.345 6.834 20.269 1.00 87.12 183 LYS A CA 1
ATOM 1488 C C . LYS A 1 183 ? -9.918 8.239 20.376 1.00 87.12 183 LYS A C 1
ATOM 1490 O O . LYS A 1 183 ? -11.130 8.424 20.323 1.00 87.12 183 LYS A O 1
ATOM 1495 N N . SER A 1 184 ? -9.037 9.227 20.525 1.00 89.31 184 SER A N 1
ATOM 1496 C CA . SER A 1 184 ? -9.455 10.626 20.524 1.00 89.31 184 SER A CA 1
ATOM 1497 C C . SER A 1 184 ? -10.010 11.021 19.156 1.00 89.31 184 SER A C 1
ATOM 1499 O O . SER A 1 184 ? -9.587 10.506 18.117 1.00 89.31 184 SER A O 1
ATOM 1501 N N . GLU A 1 185 ? -10.936 11.974 19.148 1.00 88.44 185 GLU A N 1
ATOM 1502 C CA . GLU A 1 185 ? -11.518 12.503 17.914 1.00 88.44 185 GLU A CA 1
ATOM 1503 C C . GLU A 1 185 ? -10.437 13.067 16.981 1.00 88.44 185 GLU A C 1
ATOM 1505 O O . GLU A 1 185 ? -10.441 12.780 15.788 1.00 88.44 185 GLU A O 1
ATOM 1510 N N . GLN A 1 186 ? -9.444 13.778 17.529 1.00 89.94 186 GLN A N 1
ATOM 1511 C CA . GLN A 1 186 ? -8.345 14.338 16.740 1.00 89.94 186 GLN A CA 1
ATOM 1512 C C . GLN A 1 186 ? -7.497 13.249 16.068 1.00 89.94 186 GLN A C 1
ATOM 1514 O O . GLN A 1 186 ? -7.076 13.421 14.927 1.00 89.94 186 GLN A O 1
ATOM 1519 N N . LEU A 1 187 ? -7.273 12.111 16.740 1.00 88.12 187 LEU A N 1
ATOM 1520 C CA . LEU A 1 187 ? -6.546 10.983 16.153 1.00 88.12 187 LEU A CA 1
ATOM 1521 C C . LEU A 1 187 ? -7.334 10.348 15.002 1.00 88.12 187 LEU A C 1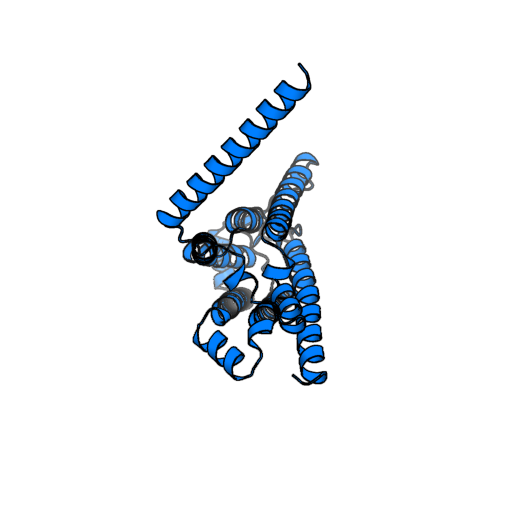
ATOM 1523 O O . LEU A 1 187 ? -6.760 9.999 13.971 1.00 88.12 187 LEU A O 1
ATOM 1527 N N . ASN A 1 188 ? -8.649 10.211 15.167 1.00 88.00 188 ASN A N 1
ATOM 1528 C CA . ASN A 1 188 ? -9.520 9.685 14.121 1.00 88.00 188 ASN A CA 1
ATOM 1529 C C . ASN A 1 188 ? -9.572 10.624 12.903 1.00 88.00 188 ASN A C 1
ATOM 1531 O O . ASN A 1 188 ? -9.482 10.149 11.768 1.00 88.00 188 ASN A O 1
ATOM 1535 N N . THR A 1 189 ? -9.643 11.939 13.126 1.00 89.88 189 THR A N 1
ATOM 1536 C CA . THR A 1 189 ? -9.570 12.957 12.064 1.00 89.88 189 THR A CA 1
ATOM 1537 C C . THR A 1 189 ? -8.246 12.876 11.311 1.00 89.88 189 THR A C 1
ATOM 1539 O O . THR A 1 189 ? -8.258 12.740 10.086 1.00 89.88 189 THR A O 1
ATOM 1542 N N . LEU A 1 190 ? -7.122 12.803 12.029 1.00 90.19 190 LEU A N 1
ATOM 1543 C CA . LEU A 1 190 ? -5.797 12.630 11.435 1.00 90.19 190 LEU A CA 1
ATOM 1544 C C . LEU A 1 190 ? -5.731 11.398 10.521 1.00 90.19 190 LEU A C 1
ATOM 1546 O O . LEU A 1 190 ? -5.254 11.479 9.389 1.00 90.19 190 LEU A O 1
ATOM 1550 N N . TYR A 1 191 ? -6.230 10.247 10.977 1.00 88.31 191 TYR A N 1
ATOM 1551 C CA . TYR A 1 191 ? -6.261 9.030 10.158 1.00 88.31 191 TYR A CA 1
ATOM 1552 C C . TYR A 1 191 ? -7.197 9.130 8.948 1.00 88.31 191 TYR A C 1
ATOM 1554 O O . TYR A 1 191 ? -6.991 8.437 7.950 1.00 88.31 191 TYR A O 1
ATOM 1562 N N . SER A 1 192 ? -8.214 9.990 9.004 1.00 87.25 192 SER A N 1
ATOM 1563 C CA . SER A 1 192 ? -9.112 10.232 7.873 1.00 87.25 192 SER A CA 1
ATOM 1564 C C . SER A 1 192 ? -8.466 11.084 6.768 1.00 87.25 192 SER A C 1
ATOM 1566 O O . SER A 1 192 ? -8.761 10.876 5.584 1.00 87.25 192 SER A O 1
ATOM 1568 N N . HIS A 1 193 ? -7.556 11.987 7.150 1.00 88.50 193 HIS A N 1
ATOM 1569 C CA . HIS A 1 193 ? -6.796 12.869 6.262 1.00 88.50 193 HIS A CA 1
ATOM 1570 C C . HIS A 1 193 ? -5.523 12.205 5.711 1.00 88.50 193 HIS A C 1
ATOM 1572 O O . HIS A 1 193 ? -5.179 12.381 4.540 1.00 88.50 193 HIS A O 1
ATOM 1578 N N . ILE A 1 194 ? -4.854 11.379 6.522 1.00 87.38 194 ILE A N 1
ATOM 1579 C CA . ILE A 1 194 ? -3.648 10.619 6.162 1.00 87.38 194 ILE A CA 1
ATOM 1580 C C . ILE A 1 194 ? -4.032 9.164 5.873 1.00 87.38 194 ILE A C 1
ATOM 1582 O O . ILE A 1 194 ? -3.755 8.233 6.630 1.00 87.38 194 ILE A O 1
ATOM 1586 N N . ARG A 1 195 ? -4.686 8.962 4.730 1.00 81.94 195 ARG A N 1
ATOM 1587 C CA . ARG A 1 195 ? -5.264 7.664 4.336 1.00 81.94 195 AR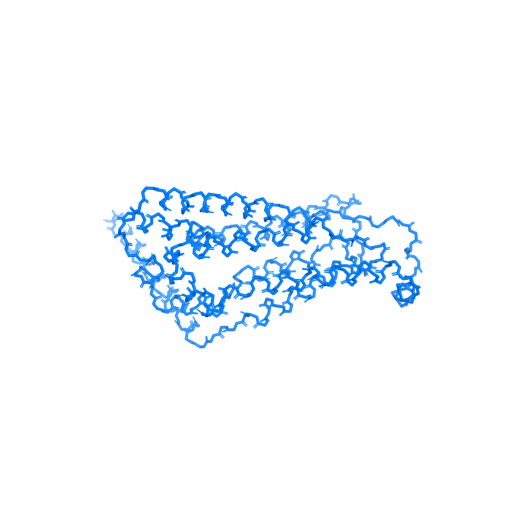G A CA 1
ATOM 1588 C C . ARG A 1 195 ? -4.231 6.572 4.063 1.00 81.94 195 ARG A C 1
ATOM 1590 O O . ARG A 1 195 ? -4.549 5.389 4.179 1.00 81.94 195 ARG A O 1
ATOM 1597 N N . HIS A 1 196 ? -3.022 6.966 3.672 1.00 84.50 196 HIS A N 1
ATOM 1598 C CA . HIS A 1 196 ? -1.936 6.065 3.295 1.00 84.50 196 HIS A CA 1
ATOM 1599 C C . HIS A 1 196 ? -0.656 6.448 4.044 1.00 84.50 196 HIS A C 1
ATOM 1601 O O . HIS A 1 196 ? 0.238 7.033 3.443 1.00 84.50 196 HIS A O 1
ATOM 1607 N N . PRO A 1 197 ? -0.520 6.124 5.344 1.00 83.25 197 PRO A N 1
ATOM 1608 C CA . PRO A 1 197 ? 0.687 6.448 6.116 1.00 83.25 197 PRO A CA 1
ATOM 1609 C C . PRO A 1 197 ? 1.963 5.831 5.515 1.00 83.25 197 PRO A C 1
ATOM 1611 O O . PRO A 1 197 ? 3.056 6.353 5.703 1.00 83.25 197 PRO A O 1
ATOM 1614 N N . SER A 1 198 ? 1.823 4.755 4.735 1.00 90.19 198 SER A N 1
ATOM 1615 C CA . SER A 1 198 ? 2.897 4.113 3.972 1.00 90.19 198 SER A CA 1
ATOM 1616 C C . SER A 1 198 ? 3.258 4.814 2.654 1.00 90.19 198 SER A C 1
ATOM 1618 O O . SER A 1 198 ? 4.122 4.305 1.942 1.00 90.19 198 SER A O 1
ATOM 1620 N N . PHE A 1 199 ? 2.625 5.944 2.305 1.00 92.06 199 PHE A N 1
ATOM 1621 C CA . PHE A 1 199 ? 2.731 6.597 0.992 1.00 92.06 199 PHE A CA 1
ATOM 1622 C C . PHE A 1 199 ? 4.177 6.809 0.535 1.00 92.06 199 PHE A C 1
ATOM 1624 O O . PHE A 1 199 ? 4.532 6.429 -0.581 1.00 92.06 199 PHE A O 1
ATOM 1631 N N . ILE A 1 200 ? 5.023 7.357 1.411 1.00 93.50 200 ILE A N 1
ATOM 1632 C CA . ILE A 1 200 ? 6.425 7.652 1.090 1.00 93.50 200 ILE A CA 1
ATOM 1633 C C . ILE A 1 200 ? 7.185 6.358 0.772 1.00 93.50 200 ILE A C 1
ATOM 1635 O O . ILE A 1 200 ? 7.791 6.242 -0.288 1.00 93.50 200 ILE A O 1
ATOM 1639 N N . CYS A 1 201 ? 7.111 5.357 1.654 1.00 95.81 201 CYS A N 1
ATOM 1640 C CA . CYS A 1 201 ? 7.826 4.090 1.473 1.00 95.81 201 CYS A CA 1
ATOM 1641 C C . CYS A 1 201 ? 7.317 3.304 0.257 1.00 95.81 201 CYS A C 1
ATOM 1643 O O . CYS A 1 201 ? 8.121 2.760 -0.493 1.00 95.81 201 CYS A O 1
ATOM 1645 N N . LEU A 1 202 ? 6.001 3.276 0.021 1.00 95.44 202 LEU A N 1
ATOM 1646 C CA . LEU A 1 202 ? 5.431 2.630 -1.164 1.00 95.44 202 LEU A CA 1
ATOM 1647 C C . LEU A 1 202 ? 5.841 3.334 -2.456 1.00 95.44 202 LEU A C 1
ATOM 1649 O O . LEU A 1 202 ? 6.129 2.658 -3.435 1.00 95.44 202 LEU A O 1
ATOM 1653 N N . THR A 1 203 ? 5.913 4.665 -2.465 1.00 96.56 203 THR A N 1
ATOM 1654 C CA . THR A 1 203 ? 6.404 5.419 -3.628 1.00 96.56 203 THR A CA 1
ATOM 1655 C C . THR A 1 203 ? 7.873 5.092 -3.896 1.00 96.56 203 THR A C 1
ATOM 1657 O O . THR A 1 203 ? 8.230 4.803 -5.033 1.00 96.56 203 THR A O 1
ATOM 1660 N N . LEU A 1 204 ? 8.712 5.031 -2.859 1.00 95.94 204 LEU A N 1
ATOM 1661 C CA . LEU A 1 204 ? 10.109 4.611 -3.007 1.00 95.94 204 LEU A CA 1
ATOM 1662 C C . LEU A 1 204 ? 10.234 3.200 -3.598 1.00 95.94 204 LEU A C 1
ATOM 1664 O O . LEU A 1 204 ? 11.059 2.991 -4.476 1.00 95.94 204 LEU A O 1
ATOM 1668 N N . ILE A 1 205 ? 9.401 2.251 -3.165 1.00 96.62 205 ILE A N 1
ATOM 1669 C CA . ILE A 1 205 ? 9.388 0.880 -3.700 1.00 96.62 205 ILE A CA 1
ATOM 1670 C C . ILE A 1 205 ? 8.901 0.847 -5.155 1.00 96.62 205 ILE A C 1
ATOM 1672 O O . ILE A 1 205 ? 9.485 0.156 -5.982 1.00 96.62 205 ILE A O 1
ATOM 1676 N N . LEU A 1 206 ? 7.831 1.581 -5.477 1.00 96.31 206 LEU A N 1
ATOM 1677 C CA . LEU A 1 206 ? 7.259 1.612 -6.825 1.00 96.31 206 LEU A CA 1
ATOM 1678 C C . LEU A 1 206 ? 8.268 2.149 -7.842 1.00 96.31 206 LEU A C 1
ATOM 1680 O O . LEU A 1 206 ? 8.452 1.541 -8.889 1.00 96.31 206 LEU A O 1
ATOM 1684 N N . TRP A 1 207 ? 8.925 3.263 -7.520 1.00 96.44 207 TRP A N 1
ATOM 1685 C CA . TRP A 1 207 ? 9.859 3.947 -8.417 1.00 96.44 207 TRP A CA 1
ATOM 1686 C C . TRP A 1 207 ? 11.295 3.420 -8.319 1.00 96.44 207 TRP A C 1
ATOM 1688 O O . TRP A 1 207 ? 12.074 3.602 -9.247 1.00 96.44 207 TRP A O 1
ATOM 1698 N N . GLY A 1 208 ? 11.646 2.740 -7.227 1.00 92.50 208 GLY A N 1
ATOM 1699 C CA . GLY A 1 208 ? 12.973 2.174 -6.982 1.00 92.50 208 GLY A CA 1
ATOM 1700 C C . GLY A 1 208 ? 13.261 0.856 -7.704 1.00 92.50 208 GLY A C 1
ATOM 1701 O O . GLY A 1 208 ? 14.304 0.257 -7.448 1.00 92.50 208 GLY A O 1
ATOM 1702 N N . ALA A 1 209 ? 12.372 0.383 -8.582 1.00 90.31 209 ALA A N 1
ATOM 1703 C CA . ALA A 1 209 ? 12.554 -0.863 -9.321 1.00 90.31 209 ALA A CA 1
ATOM 1704 C C . ALA A 1 209 ? 13.841 -0.851 -10.171 1.00 90.31 209 ALA A C 1
ATOM 1706 O O . ALA A 1 209 ? 14.179 0.151 -10.808 1.00 90.31 209 ALA A O 1
ATOM 1707 N N . ASN A 1 210 ? 14.548 -1.988 -10.211 1.00 91.06 210 ASN A N 1
ATOM 1708 C CA . ASN A 1 210 ? 15.791 -2.123 -10.977 1.00 91.06 210 ASN A CA 1
ATOM 1709 C C . ASN A 1 210 ? 15.545 -2.022 -12.494 1.00 91.06 210 ASN A C 1
ATOM 1711 O O . ASN A 1 210 ? 16.396 -1.525 -13.225 1.00 91.06 210 ASN A O 1
ATOM 1715 N N . CYS A 1 211 ? 14.375 -2.480 -12.941 1.00 90.44 211 CYS A N 1
ATOM 1716 C CA . CYS A 1 211 ? 13.880 -2.351 -14.301 1.00 90.44 211 CYS A CA 1
ATOM 1717 C C . CYS A 1 211 ? 12.467 -1.758 -14.250 1.00 90.44 211 CYS A C 1
ATOM 1719 O O . CYS A 1 211 ? 11.573 -2.313 -13.602 1.00 90.44 211 CYS A O 1
ATOM 1721 N N . MET A 1 212 ? 12.273 -0.617 -14.912 1.00 92.94 212 MET A N 1
ATOM 1722 C CA . MET A 1 212 ? 10.976 0.049 -15.013 1.00 92.94 212 MET A CA 1
ATOM 1723 C C . MET A 1 212 ? 10.393 -0.140 -16.403 1.00 92.94 212 MET A C 1
ATOM 1725 O O . MET A 1 212 ? 10.617 0.663 -17.313 1.00 92.94 212 MET A O 1
ATOM 1729 N N . THR A 1 213 ? 9.618 -1.207 -16.548 1.00 92.56 213 THR A N 1
ATOM 1730 C CA . THR A 1 213 ? 8.816 -1.462 -17.743 1.00 92.56 213 THR A CA 1
ATOM 1731 C C . THR A 1 213 ? 7.639 -0.491 -17.850 1.00 92.56 213 THR A C 1
ATOM 1733 O O . THR A 1 213 ? 7.220 0.118 -16.861 1.00 92.56 213 THR A O 1
ATOM 1736 N N . PHE A 1 214 ? 7.076 -0.339 -19.051 1.00 92.38 214 PHE A N 1
ATOM 1737 C CA . PHE A 1 214 ? 5.919 0.543 -19.261 1.00 92.38 214 PHE A CA 1
ATOM 1738 C C . PHE A 1 214 ? 4.700 0.143 -18.414 1.00 92.38 214 PHE A C 1
ATOM 1740 O O . PHE A 1 214 ? 4.007 1.023 -17.903 1.00 92.38 214 PHE A O 1
ATOM 1747 N N . ASP A 1 215 ? 4.456 -1.156 -18.207 1.00 94.31 215 ASP A N 1
ATOM 1748 C CA . ASP A 1 215 ? 3.379 -1.629 -17.329 1.00 94.31 215 ASP A CA 1
ATOM 1749 C C . ASP A 1 215 ? 3.610 -1.182 -15.872 1.00 94.31 215 ASP A C 1
ATOM 1751 O O . ASP A 1 215 ? 2.730 -0.569 -15.256 1.00 94.31 215 ASP A O 1
ATOM 1755 N N . ARG A 1 216 ? 4.823 -1.376 -15.336 1.00 95.06 216 ARG A N 1
ATOM 1756 C CA . ARG A 1 216 ? 5.197 -0.934 -13.981 1.00 95.06 216 ARG A CA 1
ATOM 1757 C C . ARG A 1 216 ? 5.144 0.576 -13.821 1.00 95.06 216 ARG A C 1
ATOM 1759 O O . ARG A 1 216 ? 4.708 1.054 -12.777 1.00 95.06 216 ARG A O 1
ATOM 1766 N N . PHE A 1 217 ? 5.530 1.324 -14.849 1.00 95.88 217 PHE A N 1
ATOM 1767 C CA . PHE A 1 217 ? 5.454 2.779 -14.836 1.00 95.88 217 PHE A CA 1
ATOM 1768 C C . PHE A 1 217 ? 4.005 3.270 -14.719 1.00 95.88 217 PHE A C 1
ATOM 1770 O O . PHE A 1 217 ? 3.723 4.181 -13.936 1.00 95.88 217 PHE A O 1
ATOM 1777 N N . ILE A 1 218 ? 3.070 2.645 -15.449 1.00 96.69 218 ILE A N 1
ATOM 1778 C CA . ILE A 1 218 ? 1.633 2.934 -15.334 1.00 96.69 218 ILE A CA 1
ATOM 1779 C C . ILE A 1 218 ? 1.146 2.631 -13.915 1.00 96.69 218 ILE A C 1
ATOM 1781 O O . ILE A 1 218 ? 0.473 3.471 -13.313 1.00 96.69 218 ILE A O 1
ATOM 1785 N N . LEU A 1 219 ? 1.515 1.474 -13.353 1.00 97.56 219 LEU A N 1
ATOM 1786 C CA . LEU A 1 219 ? 1.164 1.116 -11.976 1.00 97.56 219 LEU A CA 1
ATOM 1787 C C . LEU A 1 219 ? 1.678 2.151 -10.970 1.00 97.56 219 LEU A C 1
ATOM 1789 O O . LEU A 1 219 ? 0.900 2.661 -10.162 1.00 97.56 219 LEU A O 1
ATOM 1793 N N . ALA A 1 220 ? 2.975 2.464 -11.037 1.00 97.44 220 ALA A N 1
ATOM 1794 C CA . ALA A 1 220 ? 3.643 3.412 -10.155 1.00 97.44 220 ALA A CA 1
ATOM 1795 C C . ALA A 1 220 ? 2.977 4.786 -10.232 1.00 97.44 220 ALA A C 1
ATOM 1797 O O . ALA A 1 220 ? 2.619 5.358 -9.205 1.00 97.44 220 ALA A O 1
ATOM 1798 N N . SER A 1 221 ? 2.717 5.271 -11.445 1.00 97.88 221 SER A N 1
ATOM 1799 C CA . SER A 1 221 ? 2.086 6.570 -11.676 1.00 97.88 221 SER A CA 1
ATOM 1800 C C . SER A 1 221 ? 0.651 6.626 -11.144 1.00 97.88 221 SER A C 1
ATOM 1802 O O . SER A 1 221 ? 0.312 7.551 -10.405 1.00 97.88 221 SER A O 1
ATOM 1804 N N . LEU A 1 222 ? -0.189 5.630 -11.457 1.00 97.62 222 LEU A N 1
ATOM 1805 C CA . LEU A 1 222 ? -1.582 5.579 -10.995 1.00 97.62 222 LEU A CA 1
ATOM 1806 C C . LEU A 1 222 ? -1.675 5.491 -9.469 1.00 97.62 222 LEU A C 1
ATOM 1808 O O . LEU A 1 222 ? -2.467 6.205 -8.855 1.00 97.62 222 LEU A O 1
ATOM 1812 N N . TRP A 1 223 ? -0.867 4.633 -8.844 1.00 96.69 223 TRP A N 1
ATOM 1813 C CA . TRP A 1 223 ? -0.890 4.453 -7.394 1.00 96.69 223 TRP A CA 1
ATOM 1814 C C . TRP A 1 223 ? -0.278 5.638 -6.650 1.00 96.69 223 TRP A C 1
ATOM 1816 O O . TRP A 1 223 ? -0.847 6.062 -5.644 1.00 96.69 223 TRP A O 1
ATOM 1826 N N . THR A 1 224 ? 0.825 6.214 -7.139 1.00 97.31 224 THR A N 1
ATOM 1827 C CA . THR A 1 224 ? 1.397 7.440 -6.565 1.00 97.31 224 THR A CA 1
ATOM 1828 C C . THR A 1 224 ? 0.399 8.591 -6.655 1.00 97.31 224 THR A C 1
ATOM 1830 O O . THR A 1 224 ? 0.163 9.245 -5.642 1.00 97.31 224 THR A O 1
ATOM 1833 N N . LEU A 1 225 ? -0.246 8.801 -7.810 1.00 96.19 225 LEU A N 1
ATOM 1834 C CA . LEU A 1 225 ? -1.259 9.847 -7.970 1.00 96.19 225 LEU A CA 1
ATOM 1835 C C . LEU A 1 225 ? -2.452 9.623 -7.036 1.00 96.19 225 LEU A C 1
ATOM 1837 O O . LEU A 1 225 ? -2.876 10.546 -6.347 1.00 96.19 225 LEU A O 1
ATOM 1841 N N . TYR A 1 226 ? -2.969 8.396 -6.967 1.00 94.62 226 TYR A N 1
ATOM 1842 C CA . TYR A 1 226 ? -4.064 8.057 -6.061 1.00 94.62 226 TYR A CA 1
ATOM 1843 C C . TYR A 1 226 ? -3.705 8.331 -4.593 1.00 94.62 226 TYR A C 1
ATOM 1845 O O . TYR A 1 226 ? -4.470 8.990 -3.887 1.00 94.62 226 TYR A O 1
ATOM 1853 N N . MET A 1 227 ? -2.543 7.859 -4.129 1.00 94.31 227 MET A N 1
ATOM 1854 C CA . MET A 1 227 ? -2.108 8.074 -2.748 1.00 94.31 227 MET A CA 1
ATOM 1855 C C . MET A 1 227 ? -1.872 9.557 -2.450 1.00 94.31 227 MET A C 1
ATOM 1857 O O . MET A 1 227 ? -2.254 10.008 -1.373 1.00 94.31 227 MET A O 1
ATOM 1861 N N . PHE A 1 228 ? -1.313 10.309 -3.401 1.00 94.19 228 PHE A N 1
ATOM 1862 C CA . PHE A 1 228 ? -1.105 11.752 -3.288 1.00 94.19 228 PHE A CA 1
ATOM 1863 C C . PHE A 1 228 ? -2.431 12.515 -3.174 1.00 94.19 228 PHE A C 1
ATOM 1865 O O . PHE A 1 228 ? -2.605 13.300 -2.251 1.00 94.19 228 PHE A O 1
ATOM 1872 N N . LEU A 1 229 ? -3.409 12.229 -4.042 1.00 92.56 229 LEU A N 1
ATOM 1873 C CA . LEU A 1 229 ? -4.747 12.839 -3.974 1.00 92.56 229 LEU A CA 1
ATOM 1874 C C . LEU A 1 229 ? -5.507 12.454 -2.695 1.00 92.56 229 LEU A C 1
ATOM 1876 O O . LEU A 1 229 ? -6.382 13.183 -2.232 1.00 92.56 229 LEU A O 1
ATOM 1880 N N . ALA A 1 230 ? -5.191 11.295 -2.121 1.00 88.56 230 ALA A N 1
ATOM 1881 C CA . ALA A 1 230 ? -5.728 10.837 -0.848 1.00 88.56 230 ALA A CA 1
ATOM 1882 C C . ALA A 1 230 ? -4.945 11.365 0.372 1.00 88.56 230 ALA A C 1
ATOM 1884 O O . ALA A 1 230 ? -5.318 11.046 1.500 1.00 88.56 230 ALA A O 1
ATOM 1885 N N . TRP A 1 231 ? -3.877 12.138 0.185 1.00 89.44 231 TRP A N 1
ATOM 1886 C CA . TRP A 1 231 ? -3.071 12.695 1.265 1.00 89.44 231 TRP A CA 1
ATOM 1887 C C . TRP A 1 231 ? -3.415 14.172 1.460 1.00 89.44 231 TRP A C 1
ATOM 1889 O O . TRP A 1 231 ? -2.981 15.019 0.685 1.00 89.44 231 TRP A O 1
ATOM 1899 N N . ASN A 1 232 ? -4.201 14.488 2.491 1.00 91.25 232 ASN A N 1
ATOM 1900 C CA . ASN A 1 232 ? -4.704 15.849 2.696 1.00 91.25 232 ASN A CA 1
ATOM 1901 C C . ASN A 1 232 ? -4.641 16.302 4.168 1.00 91.25 232 ASN A C 1
ATOM 1903 O O . ASN A 1 232 ? -5.695 16.527 4.763 1.00 91.25 232 ASN A O 1
ATOM 1907 N N . PRO A 1 233 ? -3.443 16.383 4.782 1.00 89.69 233 PRO A N 1
ATOM 1908 C CA . PRO A 1 233 ? -3.298 16.876 6.147 1.00 89.69 233 PRO A CA 1
ATOM 1909 C C . PRO A 1 233 ? -3.627 18.371 6.236 1.00 89.69 233 PRO A C 1
ATOM 1911 O O . PRO A 1 233 ? -3.244 19.149 5.359 1.00 89.69 233 PRO A O 1
ATOM 1914 N N . ASP A 1 234 ? -4.287 18.778 7.317 1.00 92.69 234 ASP A N 1
ATOM 1915 C CA . ASP A 1 234 ? -4.643 20.174 7.580 1.00 92.69 234 ASP A CA 1
ATOM 1916 C C . ASP A 1 234 ? -3.880 20.779 8.782 1.00 92.69 234 ASP A C 1
ATOM 1918 O O . ASP A 1 234 ? -2.992 20.167 9.386 1.00 92.69 234 ASP A O 1
ATOM 1922 N N . SER A 1 235 ? -4.200 22.028 9.136 1.00 93.75 235 SER A N 1
ATOM 1923 C CA . SER A 1 235 ? -3.575 22.707 10.278 1.00 93.75 235 SER A CA 1
ATOM 1924 C C . SER A 1 235 ? -3.927 22.071 11.627 1.00 93.75 235 SER A C 1
ATOM 1926 O O . SER A 1 235 ? -3.121 22.137 12.557 1.00 93.75 235 SER A O 1
ATOM 1928 N N . LYS A 1 236 ? -5.094 21.426 11.751 1.00 93.31 236 LYS A N 1
ATOM 1929 C CA . LYS A 1 236 ? -5.513 20.741 12.981 1.00 93.31 236 LYS A CA 1
ATOM 1930 C C . LYS A 1 236 ? -4.707 19.465 13.182 1.00 93.31 236 LYS A C 1
ATOM 1932 O O . LYS A 1 236 ? -4.309 19.179 14.310 1.00 93.31 236 LYS A O 1
ATOM 1937 N N . ASP A 1 237 ? -4.420 18.744 12.103 1.00 92.50 237 ASP A N 1
ATOM 1938 C CA . ASP A 1 237 ? -3.557 17.564 12.120 1.00 92.50 237 ASP A CA 1
ATOM 1939 C C . ASP A 1 237 ? -2.139 17.913 12.575 1.00 92.50 237 ASP A C 1
ATOM 1941 O O . ASP A 1 237 ? -1.558 17.221 13.418 1.00 92.50 237 ASP A O 1
ATOM 1945 N N . TYR A 1 238 ? -1.594 19.014 12.049 1.00 93.06 238 TYR A N 1
ATOM 1946 C CA . TYR A 1 238 ? -0.285 19.523 12.448 1.00 93.06 238 TYR A CA 1
ATOM 1947 C C . TYR A 1 238 ? -0.242 19.883 13.939 1.00 93.06 238 TYR A C 1
ATOM 1949 O O . TYR A 1 238 ? 0.643 19.419 14.663 1.00 93.06 238 TYR A O 1
ATOM 1957 N N . GLU A 1 239 ? -1.213 20.664 14.422 1.00 94.56 239 GLU A N 1
ATOM 1958 C CA . GLU A 1 239 ? -1.275 21.051 15.835 1.00 94.56 239 GLU A CA 1
ATOM 1959 C C . GLU A 1 239 ? -1.469 19.838 16.749 1.00 94.56 239 GLU A C 1
ATOM 1961 O O . GLU A 1 239 ? -0.816 19.731 17.790 1.00 94.56 239 GLU A O 1
ATOM 1966 N N . TYR A 1 240 ? -2.287 18.866 16.339 1.00 93.69 240 TYR A N 1
ATOM 1967 C CA . TYR A 1 240 ? -2.436 17.615 17.072 1.00 93.69 240 TYR A CA 1
ATOM 1968 C C . TYR A 1 240 ? -1.097 16.876 17.212 1.00 93.69 240 TYR A C 1
ATOM 1970 O O . TYR A 1 240 ? -0.711 16.510 18.325 1.00 93.69 240 TYR A O 1
ATOM 1978 N N . GLN A 1 241 ? -0.353 16.703 16.115 1.00 93.00 241 GLN A N 1
ATOM 1979 C CA . GLN A 1 241 ? 0.961 16.051 16.132 1.00 93.00 241 GLN A CA 1
ATOM 1980 C C . GLN A 1 241 ? 1.966 16.796 17.012 1.00 93.00 241 GLN A C 1
ATOM 1982 O O . GLN A 1 241 ? 2.666 16.182 17.820 1.00 93.00 241 GLN A O 1
ATOM 1987 N N . LYS A 1 242 ? 1.998 18.127 16.917 1.00 94.88 242 LYS A N 1
ATOM 1988 C CA . LYS A 1 242 ? 2.847 18.979 17.756 1.00 94.88 242 LYS A CA 1
ATOM 1989 C C . LYS A 1 242 ? 2.549 18.773 19.241 1.00 94.88 242 LYS A C 1
ATOM 1991 O O . LYS A 1 242 ? 3.476 18.552 20.017 1.00 94.88 242 LYS A O 1
ATOM 1996 N N . ILE A 1 243 ? 1.271 18.757 19.628 1.00 94.69 243 ILE A N 1
ATOM 1997 C CA . ILE A 1 243 ? 0.848 18.496 21.011 1.00 94.69 243 ILE A CA 1
ATOM 1998 C C . ILE A 1 243 ? 1.319 17.113 21.478 1.00 94.69 243 ILE A C 1
ATOM 2000 O O . ILE A 1 243 ? 1.870 17.004 22.575 1.00 94.69 243 ILE A O 1
ATOM 2004 N N . GLN A 1 244 ? 1.147 16.062 20.667 1.00 93.75 244 GLN A N 1
ATOM 2005 C CA . GLN A 1 244 ? 1.592 14.711 21.034 1.00 93.75 244 GLN A CA 1
ATOM 2006 C C . GLN A 1 244 ? 3.116 14.627 21.199 1.00 93.75 244 GLN A C 1
ATOM 2008 O O . GLN A 1 244 ? 3.602 14.038 22.167 1.00 93.75 244 GLN A O 1
ATOM 2013 N N . LEU A 1 245 ? 3.880 15.264 20.307 1.00 94.19 245 LEU A N 1
ATOM 2014 C CA . LEU A 1 245 ? 5.340 15.325 20.409 1.00 94.19 245 LEU A CA 1
ATOM 2015 C C . LEU A 1 245 ? 5.794 16.072 21.668 1.00 94.19 245 LEU A C 1
ATOM 2017 O O . LEU A 1 245 ? 6.683 15.597 22.377 1.00 94.19 245 LEU A O 1
ATOM 2021 N N . THR A 1 246 ? 5.169 17.208 21.989 1.00 95.38 246 THR A N 1
ATOM 2022 C CA . THR A 1 246 ? 5.469 17.963 23.213 1.00 95.38 246 THR A CA 1
ATOM 2023 C C . THR A 1 246 ? 5.150 17.150 24.465 1.00 95.38 246 THR A C 1
ATOM 2025 O O . THR A 1 246 ? 5.986 17.093 25.366 1.00 95.38 246 THR A O 1
ATOM 2028 N N . ARG A 1 247 ? 3.993 16.476 24.515 1.00 93.69 247 ARG A N 1
ATOM 2029 C CA . ARG A 1 247 ? 3.622 15.591 25.634 1.00 93.69 247 ARG A CA 1
ATOM 2030 C C . ARG A 1 247 ? 4.653 14.488 25.842 1.00 93.69 247 ARG A C 1
ATOM 2032 O O . ARG A 1 247 ? 5.193 14.366 26.936 1.00 93.69 247 ARG A O 1
ATOM 2039 N N . LYS A 1 248 ? 5.017 13.773 24.774 1.00 92.69 248 LYS A N 1
ATOM 2040 C CA . LYS A 1 248 ? 6.016 12.699 24.838 1.00 92.69 248 LYS A CA 1
ATOM 2041 C C . LYS A 1 248 ? 7.384 13.204 25.306 1.00 92.69 248 LYS A C 1
ATOM 2043 O O . LYS A 1 248 ? 8.042 12.550 26.108 1.00 92.69 248 LYS A O 1
ATOM 2048 N N . LYS A 1 249 ? 7.811 14.387 24.848 1.00 94.12 249 LYS A N 1
ATOM 2049 C CA . LYS A 1 249 ? 9.057 15.022 25.311 1.00 94.12 249 LYS A CA 1
ATOM 2050 C C . LYS A 1 249 ? 9.014 15.340 26.810 1.00 94.12 249 LYS A C 1
ATOM 2052 O O . LYS A 1 249 ? 10.003 15.118 27.503 1.00 94.12 249 LYS A O 1
ATOM 2057 N N . LEU A 1 250 ? 7.889 15.852 27.311 1.00 94.19 250 LEU A N 1
ATOM 2058 C CA . LEU A 1 250 ? 7.714 16.154 28.734 1.00 94.19 250 LEU A CA 1
ATOM 2059 C C . LEU A 1 250 ? 7.747 14.885 29.594 1.00 94.19 250 LEU A C 1
ATOM 2061 O O . LEU A 1 250 ? 8.446 14.871 30.603 1.00 94.19 250 LEU A O 1
ATOM 2065 N N . GLU A 1 251 ? 7.062 13.821 29.176 1.00 92.81 251 GLU A N 1
ATOM 2066 C CA . GLU A 1 251 ? 7.057 12.529 29.877 1.00 92.81 251 GLU A CA 1
ATOM 2067 C C . GLU A 1 251 ? 8.464 11.918 29.964 1.00 92.81 251 GLU A C 1
ATOM 2069 O O . GLU A 1 251 ? 8.903 11.521 31.044 1.00 92.81 251 GLU A O 1
ATOM 2074 N N . LEU A 1 252 ? 9.212 11.916 28.853 1.00 91.88 252 LEU A N 1
ATOM 2075 C CA . LEU A 1 252 ? 10.595 11.421 28.817 1.00 91.88 252 LEU A CA 1
ATOM 2076 C C . LEU A 1 252 ? 11.526 12.234 29.729 1.00 91.88 252 LEU A C 1
ATOM 2078 O O . LEU A 1 252 ? 12.351 11.669 30.451 1.00 91.88 252 LEU A O 1
ATOM 2082 N N . ASN A 1 253 ? 11.374 13.560 29.748 1.00 90.88 253 ASN A N 1
ATOM 2083 C CA . ASN A 1 253 ? 12.145 14.421 30.643 1.00 90.88 253 ASN A CA 1
ATOM 2084 C C . ASN A 1 253 ? 11.804 14.164 32.118 1.00 90.88 253 ASN A C 1
ATOM 2086 O O . ASN A 1 253 ? 12.706 14.086 32.947 1.00 90.88 253 ASN A O 1
ATOM 2090 N N . GLN A 1 254 ? 10.522 14.004 32.460 1.00 89.00 254 GLN A N 1
ATOM 2091 C CA . GLN A 1 254 ? 10.096 13.698 33.830 1.00 89.00 254 GLN A CA 1
ATOM 2092 C C . GLN A 1 254 ? 10.661 12.360 34.313 1.00 89.00 254 GLN A C 1
ATOM 2094 O O . GLN A 1 254 ? 11.176 12.289 35.428 1.00 89.00 254 GLN A O 1
ATOM 2099 N N . GLN A 1 255 ? 10.620 11.324 33.472 1.00 83.56 255 GLN A N 1
ATOM 2100 C CA . GLN A 1 255 ? 11.209 10.019 33.782 1.00 83.56 255 GLN A CA 1
ATOM 2101 C C . GLN A 1 255 ? 12.719 10.116 34.014 1.00 83.56 255 GLN A C 1
ATOM 2103 O O . GLN A 1 255 ? 13.222 9.559 34.986 1.00 83.56 255 GLN A O 1
ATOM 2108 N N . THR A 1 256 ? 13.423 10.884 33.179 1.00 82.19 256 THR A N 1
ATOM 2109 C CA . THR A 1 256 ? 14.872 11.102 33.315 1.00 82.19 256 THR A CA 1
ATOM 2110 C C . THR A 1 256 ? 15.207 11.799 34.639 1.00 82.19 256 THR A C 1
ATOM 2112 O O . THR A 1 256 ? 16.088 11.352 35.372 1.00 82.19 256 THR A O 1
ATOM 2115 N N . THR A 1 257 ? 14.464 12.850 35.001 1.00 80.81 257 THR A N 1
ATOM 2116 C CA . THR A 1 257 ? 14.645 13.568 36.275 1.00 80.81 257 THR A CA 1
ATOM 2117 C C . THR A 1 257 ? 14.307 12.696 37.487 1.00 80.81 257 THR A C 1
ATOM 2119 O O . THR A 1 257 ? 14.998 12.765 38.503 1.00 80.81 257 THR A O 1
ATOM 2122 N N . MET A 1 258 ? 13.261 11.864 37.408 1.00 76.75 258 MET A N 1
ATOM 2123 C CA . MET A 1 258 ? 12.921 10.921 38.480 1.00 76.75 258 MET A CA 1
ATOM 2124 C C . MET A 1 258 ? 13.998 9.850 38.655 1.00 76.75 258 MET A C 1
ATOM 2126 O O . MET A 1 258 ? 14.382 9.578 39.785 1.00 76.75 258 MET A O 1
ATOM 2130 N N . GLN A 1 259 ? 14.538 9.297 37.565 1.00 71.81 259 GLN A N 1
ATOM 2131 C CA . GLN A 1 259 ? 15.660 8.359 37.637 1.00 71.81 259 GLN A CA 1
ATOM 2132 C C . GLN A 1 259 ? 16.885 9.010 38.282 1.00 71.81 259 GLN A C 1
ATOM 2134 O O . GLN A 1 259 ? 17.451 8.436 39.202 1.00 71.81 259 GLN A O 1
ATOM 2139 N N . GLN A 1 260 ? 17.247 10.235 37.886 1.00 67.88 260 GLN A N 1
ATOM 2140 C CA . GLN A 1 260 ? 18.361 10.956 38.508 1.00 67.88 260 GLN A CA 1
ATOM 2141 C C . GLN A 1 260 ? 18.161 11.138 40.019 1.00 67.88 260 GLN A C 1
ATOM 2143 O O . GLN A 1 260 ? 19.095 10.900 40.768 1.00 67.88 260 GLN A O 1
ATOM 2148 N N . ARG A 1 261 ? 16.952 11.472 40.490 1.00 66.25 261 ARG A N 1
ATOM 2149 C CA . ARG A 1 261 ? 16.658 11.612 41.932 1.00 66.25 261 ARG A CA 1
ATOM 2150 C C . ARG A 1 261 ? 16.694 10.308 42.736 1.00 66.25 261 ARG A C 1
ATOM 2152 O O . ARG A 1 261 ? 16.720 10.386 43.952 1.00 66.25 261 ARG A O 1
ATOM 2159 N N . VAL A 1 262 ? 16.637 9.140 42.097 1.00 66.12 262 VAL A N 1
ATOM 2160 C CA . VAL A 1 262 ? 16.698 7.831 42.780 1.00 66.12 262 VAL A CA 1
ATOM 2161 C C . VAL A 1 262 ? 18.147 7.351 42.962 1.00 66.12 262 VAL A C 1
ATOM 2163 O O . VAL A 1 262 ? 18.403 6.490 43.797 1.00 66.12 262 VAL A O 1
ATOM 2166 N N . TYR A 1 263 ? 19.098 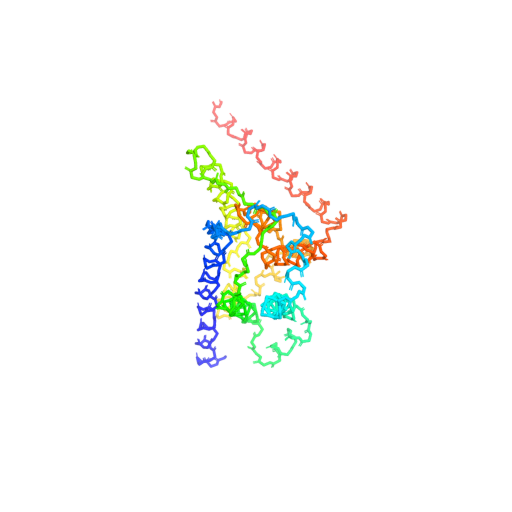7.909 42.205 1.00 55.34 263 TYR A N 1
ATOM 2167 C CA . TYR A 1 263 ? 20.525 7.559 42.269 1.00 55.34 263 TYR A CA 1
ATOM 2168 C C . TYR A 1 263 ? 21.386 8.551 43.079 1.00 55.34 263 TYR A C 1
ATOM 2170 O O . TYR A 1 263 ? 22.607 8.397 43.105 1.00 55.34 263 TYR A O 1
ATOM 2178 N N . TRP A 1 264 ? 20.767 9.535 43.738 1.00 49.25 264 TRP A N 1
ATOM 2179 C CA . TRP A 1 264 ? 21.384 10.472 44.689 1.00 49.25 264 TRP A CA 1
ATOM 2180 C C . TRP A 1 264 ? 20.652 10.405 46.027 1.00 49.25 264 TRP A C 1
ATOM 2182 O O . TRP A 1 264 ? 21.320 10.614 47.061 1.00 49.25 264 TRP A O 1
#

InterPro domains:
  IPR033580 Nurim-like [PTHR31040] (4-254)

Secondary structure (DSSP, 8-state):
--HHHHHHHHHHHHHHHHHHHHHHHHHHHHHHS-----SS-TTS-HHHHHHHHHH-HHHHHHHHHHHHHHHHHHHHHHHTTSHHHHHHHHHTT-TTTHHHHHHHHHHHHHHHHHHH----S-EEEE--SSS-HHHHHHHHHHHHHHHHHHHHHHHHTTHHHHTTHHHHHHHHTTPPPHHHHTS-HHHHHHHHHBS-TTHHHHHHHHHT-SEEEHHHHHHHHHHHHHHHHTB---HHHHHHHHHHHHHHHHHHHHHHHHHHHH--

Radius of gyration: 22.85 Å; Cα contacts (8 Å, |Δi|>4): 249; chains: 1; bounding box: 57×42×78 Å

Mean predicted aligned error: 6.23 Å

Organism: Culicoides sonorensis (NCBI:txid179676)

Foldseek 3Di:
DDPVVLVVLQVLLVLLVVLLVVLVVLVLCVLLPADDQPPPPPPDDPVRVVVVCVVDPVNVVLLVVLLVLLVQLLCLLCVLVDVVNCVVCVVVVNNLSSLLNSSNSSSVSSVVSSVSHDFDSAFPDAADQPVDPVSVCVSVVLSVVLVVCVVVVCVVVPVSVNNSNVSSVCVVVVHPGCCVPPPDPLVVVLCQQQVCPSLVSVLCSLVSHNTGGPSSVSSSVSVNVSNVVSHGDDPSNVVVVVVVVVVVVVVVVVVVVVVVVVVD